Protein AF-A0A935BTK3-F1 (afdb_monomer_lite)

Sequence (293 aa):
MKSQAWLKHLTRVAIILSIFIASARLDAAAASYQLNETIEVSTTGAWDRATIIEVGAAGGEHEGEYKVHFIGYAASYDRWLLPVYFRKVTPKVASAGVSKAAYQRDERIEVSTTGAWDKATIIDVGTAGGEHEGEFKVHFEGYAASYDRWLLPVYFRKVAGGEPTTPAAPRPAAMSTGSSSTPDLQRVAATHPASVPRLGNYHLMSYGAVGNPPLFLGHIELLAGGKYRISHKRSGDYYGEGTYVFDAATNMVKWLSGPCKDNAWSGSLTIERAGKTHKIRLRSTTTATNSVD

Foldseek 3Di:
DDDDDPPPVVPDDDPPPPPPPPPPPCVVVLPDDDQQAWKWFDDQNDTFIWGFHAAADVVDPLDQWTWIDGPPDDPVPTDTDHSVRIDHDPPPPPPPDPPPVPDDALAWKWFDPPNDTFIWGFHADDDVVDPLDQWTFIDTPPDDPVPTDTDHCVRIDHDPPDDRDDPDDPPPPPPPPDDPPPDPPDPPVPPDPLQADDFAKWFKWFADDPPDDIDTQWIWGHDPPQKIFTDRDPDDDTPKIFGWDADSVQCWIGTPDMDLVSSPFTFRWDADDSSQKIWGHRDPGIITIDGPD

Radius of gyration: 29.97 Å; chains: 1; bounding box: 84×96×72 Å

Structure (mmCIF, N/CA/C/O backbone):
data_AF-A0A935BTK3-F1
#
_entry.id   AF-A0A935BTK3-F1
#
loop_
_atom_site.group_PDB
_atom_site.id
_atom_site.type_symbol
_atom_site.label_atom_id
_atom_site.label_alt_id
_atom_site.label_comp_id
_atom_site.label_asym_id
_atom_site.label_entity_id
_atom_site.label_seq_id
_atom_site.pdbx_PDB_ins_code
_atom_site.Cartn_x
_atom_site.Cartn_y
_atom_site.Cartn_z
_atom_site.occupancy
_atom_site.B_iso_or_equiv
_atom_site.auth_seq_id
_atom_site.auth_comp_id
_atom_site.auth_asym_id
_atom_site.auth_atom_id
_atom_site.pdbx_PDB_model_num
ATOM 1 N N . MET A 1 1 ? 48.653 69.639 -44.141 1.00 50.06 1 MET A N 1
ATOM 2 C CA . MET A 1 1 ? 48.339 68.487 -43.261 1.00 50.06 1 MET A CA 1
ATOM 3 C C . MET A 1 1 ? 46.933 68.637 -42.670 1.00 50.06 1 MET A C 1
ATOM 5 O O . MET A 1 1 ? 46.801 69.116 -41.555 1.00 50.06 1 MET A O 1
ATOM 9 N N . LYS A 1 2 ? 45.875 68.287 -43.415 1.00 48.91 2 LYS A N 1
ATOM 10 C CA . LYS A 1 2 ? 44.496 68.153 -42.897 1.00 48.91 2 LYS A CA 1
ATOM 11 C C . LYS A 1 2 ? 43.764 67.099 -43.735 1.00 48.91 2 LYS A C 1
ATOM 13 O O . LYS A 1 2 ? 43.166 67.419 -44.748 1.00 48.91 2 LYS A O 1
ATOM 18 N N . SER A 1 3 ? 43.892 65.834 -43.347 1.00 53.06 3 SER A N 1
ATOM 19 C CA . SER A 1 3 ? 43.199 64.700 -43.976 1.00 53.06 3 SER A CA 1
ATOM 20 C C . SER A 1 3 ? 43.012 63.599 -42.933 1.00 53.06 3 SER A C 1
ATOM 22 O O . SER A 1 3 ? 43.744 62.616 -42.918 1.00 53.06 3 SER A O 1
ATOM 24 N N . GLN A 1 4 ? 42.080 63.809 -42.003 1.00 52.91 4 GLN A N 1
ATOM 25 C CA . GLN A 1 4 ? 41.622 62.798 -41.036 1.00 52.91 4 GLN A CA 1
ATOM 26 C C . GLN A 1 4 ? 40.240 63.189 -40.474 1.00 52.91 4 GLN A C 1
ATOM 28 O O . GLN A 1 4 ? 40.002 63.152 -39.275 1.00 52.91 4 GLN A O 1
ATOM 33 N N . ALA A 1 5 ? 39.317 63.620 -41.340 1.00 55.62 5 ALA A N 1
ATOM 34 C CA . ALA A 1 5 ? 37.981 64.055 -40.908 1.00 55.62 5 ALA A CA 1
ATOM 35 C C . ALA A 1 5 ? 36.821 63.449 -41.716 1.00 55.62 5 ALA A C 1
ATOM 37 O O . ALA A 1 5 ? 35.691 63.886 -41.557 1.00 55.62 5 ALA A O 1
ATOM 38 N N . TRP A 1 6 ? 37.067 62.447 -42.569 1.00 52.00 6 TRP A N 1
ATOM 39 C CA . TRP A 1 6 ? 36.053 61.988 -43.532 1.00 52.00 6 TRP A CA 1
ATOM 40 C C . TRP A 1 6 ? 35.826 60.471 -43.603 1.00 52.00 6 TRP A C 1
ATOM 42 O O . TRP A 1 6 ? 35.349 59.979 -44.617 1.00 52.00 6 TRP A O 1
ATOM 52 N N . LEU A 1 7 ? 36.123 59.703 -42.542 1.00 50.69 7 LEU A N 1
ATOM 53 C CA . LEU A 1 7 ? 35.868 58.248 -42.575 1.00 50.69 7 LEU A CA 1
ATOM 54 C C . LEU A 1 7 ? 35.429 57.584 -41.257 1.00 50.69 7 LEU A C 1
ATOM 56 O O . LEU A 1 7 ? 35.639 56.390 -41.076 1.00 50.69 7 LEU A O 1
ATOM 60 N N . LYS A 1 8 ? 34.810 58.311 -40.319 1.00 47.12 8 LYS A N 1
ATOM 61 C CA . LYS A 1 8 ? 34.230 57.689 -39.103 1.00 47.12 8 LYS A CA 1
ATOM 62 C C . LYS A 1 8 ? 32.814 58.179 -38.781 1.00 47.12 8 LYS A C 1
ATOM 64 O O . LYS A 1 8 ? 32.409 58.236 -37.627 1.00 47.12 8 LYS A O 1
ATOM 69 N N . HIS A 1 9 ? 32.053 58.520 -39.821 1.00 47.81 9 HIS A N 1
ATOM 70 C CA . HIS A 1 9 ? 30.601 58.735 -39.754 1.00 47.81 9 HIS A CA 1
ATOM 71 C C . HIS A 1 9 ? 29.799 57.545 -40.310 1.00 47.81 9 HIS A C 1
ATOM 73 O O . HIS A 1 9 ? 28.675 57.702 -40.765 1.00 47.81 9 HIS A O 1
ATOM 79 N N . LEU A 1 10 ? 30.345 56.333 -40.182 1.00 45.25 10 LEU A N 1
ATOM 80 C CA . LEU A 1 10 ? 29.589 55.075 -40.231 1.00 45.25 10 LEU A CA 1
ATOM 81 C C . LEU A 1 10 ? 29.474 54.489 -38.814 1.00 45.25 10 LEU A C 1
ATOM 83 O O . LEU A 1 10 ? 29.751 53.324 -38.565 1.00 45.25 10 LEU A O 1
ATOM 87 N N . THR A 1 11 ? 29.083 55.340 -37.863 1.00 48.84 11 THR A N 1
ATOM 88 C CA . THR A 1 11 ? 28.781 54.973 -36.466 1.00 48.84 11 THR A CA 1
ATOM 89 C C . THR A 1 11 ? 27.271 54.958 -36.233 1.00 48.84 11 THR A C 1
ATOM 91 O O . THR A 1 11 ? 26.790 55.357 -35.176 1.00 48.84 11 THR A O 1
ATOM 94 N N . ARG A 1 12 ? 26.491 54.573 -37.246 1.00 51.03 12 ARG A N 1
ATOM 95 C CA . ARG A 1 12 ? 25.052 54.321 -37.130 1.00 51.03 12 ARG A CA 1
ATOM 96 C C . ARG A 1 12 ? 24.682 53.223 -38.124 1.00 51.03 12 ARG A C 1
ATOM 98 O O . ARG A 1 12 ? 25.019 53.337 -39.294 1.00 51.03 12 ARG A O 1
ATOM 105 N N . VAL A 1 13 ? 23.930 52.241 -3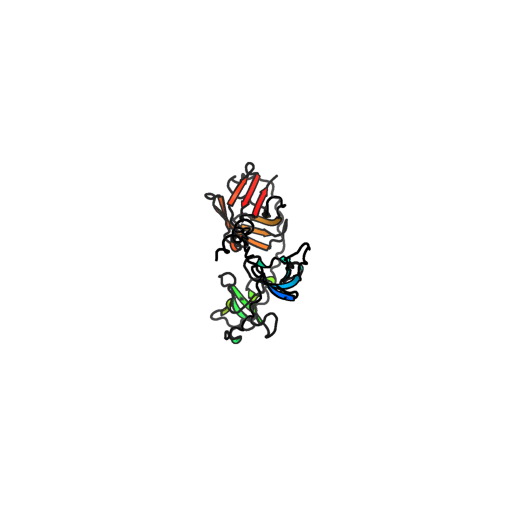7.626 1.00 49.06 13 VAL A N 1
ATOM 106 C CA . VAL A 1 13 ? 23.368 51.054 -38.297 1.00 49.06 13 VAL A CA 1
ATOM 107 C C . VAL A 1 13 ? 24.257 49.801 -38.214 1.00 49.06 13 VAL A C 1
ATOM 109 O O . VAL A 1 13 ? 25.365 49.772 -38.727 1.00 49.06 13 VAL A O 1
ATOM 112 N N . ALA A 1 14 ? 23.701 48.759 -37.582 1.00 46.72 14 ALA A N 1
ATOM 113 C CA . ALA A 1 14 ? 24.219 47.396 -37.403 1.00 46.72 14 ALA A CA 1
ATOM 114 C C . ALA A 1 14 ? 25.152 47.117 -36.204 1.00 46.72 14 ALA A C 1
ATOM 116 O O . ALA A 1 14 ? 26.208 46.516 -36.347 1.00 46.72 14 ALA A O 1
ATOM 117 N N . ILE A 1 15 ? 24.691 47.409 -34.985 1.00 45.56 15 ILE A N 1
ATOM 118 C CA . ILE A 1 15 ? 24.843 46.429 -33.895 1.00 45.56 15 ILE A CA 1
ATOM 119 C C . ILE A 1 15 ? 23.433 46.158 -33.391 1.00 45.56 15 ILE A C 1
ATOM 121 O O . ILE A 1 15 ? 22.894 46.852 -32.532 1.00 45.56 15 ILE A O 1
ATOM 125 N N . ILE A 1 16 ? 22.800 45.191 -34.054 1.00 47.91 16 ILE A N 1
ATOM 126 C CA . ILE A 1 16 ? 21.596 44.544 -33.561 1.00 47.91 16 ILE A CA 1
ATOM 127 C C . ILE A 1 16 ? 21.964 43.949 -32.209 1.00 47.91 16 ILE A C 1
ATOM 129 O O . ILE A 1 16 ? 22.946 43.227 -32.059 1.00 47.91 16 ILE A O 1
ATOM 133 N N . LEU A 1 17 ? 21.165 44.351 -31.237 1.00 41.88 17 LEU A N 1
ATOM 134 C CA . LEU A 1 17 ? 21.059 43.863 -29.883 1.00 41.88 17 LEU A CA 1
ATOM 135 C C . LEU A 1 17 ? 20.952 42.326 -29.879 1.00 41.88 17 LEU A C 1
ATOM 137 O O . LEU A 1 17 ? 19.859 41.770 -29.832 1.00 41.88 17 LEU A O 1
ATOM 141 N N . SER A 1 18 ? 22.089 41.634 -29.941 1.00 42.66 18 SER A N 1
ATOM 142 C CA . SER A 1 18 ? 22.195 40.201 -29.665 1.00 42.66 18 SER A CA 1
ATOM 143 C C . SER A 1 18 ? 22.064 39.989 -28.160 1.00 42.66 18 SER A C 1
ATOM 145 O O . SER A 1 18 ? 23.038 39.700 -27.467 1.00 42.66 18 SER A O 1
ATOM 147 N N . ILE A 1 19 ? 20.847 40.152 -27.638 1.00 45.62 19 ILE A N 1
ATOM 148 C CA . ILE A 1 19 ? 20.465 39.514 -26.381 1.00 45.62 19 ILE A CA 1
ATOM 149 C C . ILE A 1 19 ? 20.426 38.019 -26.699 1.00 45.62 19 ILE A C 1
ATOM 151 O O . ILE A 1 19 ? 19.413 37.471 -27.130 1.00 45.62 19 ILE A O 1
ATOM 155 N N . PHE A 1 20 ? 21.570 37.359 -26.524 1.00 44.00 20 PHE A N 1
ATOM 156 C CA . PHE A 1 20 ? 21.591 35.938 -26.232 1.00 44.00 20 PHE A CA 1
ATOM 157 C C . PHE A 1 20 ? 20.831 35.774 -24.918 1.00 44.00 20 PHE A C 1
ATOM 159 O O . PHE A 1 20 ? 21.391 35.923 -23.832 1.00 44.00 20 PHE A O 1
ATOM 166 N N . ILE A 1 21 ? 19.532 35.487 -25.012 1.00 50.47 21 ILE A N 1
ATOM 167 C CA . ILE A 1 21 ? 18.849 34.768 -23.947 1.00 50.47 21 ILE A CA 1
ATOM 168 C C . ILE A 1 21 ? 19.527 33.402 -23.949 1.00 50.47 21 ILE A C 1
ATOM 170 O O . ILE A 1 21 ? 19.150 32.499 -24.693 1.00 50.47 21 ILE A O 1
ATOM 174 N N . ALA A 1 22 ? 20.596 33.280 -23.166 1.00 45.38 22 ALA A N 1
ATOM 175 C CA . ALA A 1 22 ? 21.074 31.997 -22.713 1.00 45.38 22 ALA A CA 1
ATOM 176 C C . ALA A 1 22 ? 19.935 31.424 -21.869 1.00 45.38 22 ALA A C 1
ATOM 178 O O . ALA A 1 22 ? 19.864 31.618 -20.657 1.00 45.38 22 ALA A O 1
ATOM 179 N N . SER A 1 23 ? 18.992 30.760 -22.536 1.00 47.03 23 SER A N 1
ATOM 180 C CA . SER A 1 23 ? 18.188 29.732 -21.912 1.00 47.03 23 SER A CA 1
ATOM 181 C C . SER A 1 23 ? 19.190 28.678 -21.472 1.00 47.03 23 SER A C 1
ATOM 183 O O . SER A 1 23 ? 19.488 27.744 -22.211 1.00 47.03 23 SER A O 1
ATOM 185 N N . ALA A 1 24 ? 19.763 28.874 -20.286 1.00 46.12 24 ALA A N 1
ATOM 186 C CA . ALA A 1 24 ? 20.314 27.789 -19.514 1.00 46.12 24 ALA A CA 1
ATOM 187 C C . ALA A 1 24 ? 19.132 26.850 -19.297 1.00 46.12 24 ALA A C 1
ATOM 189 O O . ALA A 1 24 ? 18.335 27.013 -18.373 1.00 46.12 24 ALA A O 1
ATOM 190 N N . ARG A 1 25 ? 18.956 25.917 -20.236 1.00 49.00 25 ARG A N 1
ATOM 191 C CA . ARG A 1 25 ? 18.235 24.699 -19.949 1.00 49.00 25 ARG A CA 1
ATOM 192 C C . ARG A 1 25 ? 19.016 24.125 -18.784 1.00 49.00 25 ARG A C 1
ATOM 194 O O . ARG A 1 25 ? 20.175 23.743 -18.923 1.00 49.00 25 ARG A O 1
ATOM 201 N N . LEU A 1 26 ? 18.410 24.183 -17.605 1.00 40.06 26 LEU A N 1
ATOM 202 C CA . LEU A 1 26 ? 18.689 23.210 -16.572 1.00 40.06 26 LEU A CA 1
ATOM 203 C C . LEU A 1 26 ? 18.283 21.876 -17.193 1.00 40.06 26 LEU A C 1
ATOM 205 O O . LEU A 1 26 ? 17.189 21.372 -16.951 1.00 40.06 26 LEU A O 1
ATOM 209 N N . ASP A 1 27 ? 19.151 21.345 -18.051 1.00 43.09 27 ASP A N 1
ATOM 210 C CA . ASP A 1 27 ? 19.203 19.934 -18.348 1.00 43.09 27 ASP A CA 1
ATOM 211 C C . ASP A 1 27 ? 19.643 19.324 -17.022 1.00 43.09 27 ASP A C 1
ATOM 213 O O . ASP A 1 27 ? 20.826 19.112 -16.752 1.00 43.09 27 ASP A O 1
ATOM 217 N N . ALA A 1 28 ? 18.673 19.166 -16.116 1.00 50.16 28 ALA A N 1
ATOM 218 C CA . ALA A 1 28 ? 18.807 18.252 -15.010 1.00 50.16 28 ALA A CA 1
ATOM 219 C C . ALA A 1 28 ? 19.241 16.960 -15.682 1.00 50.16 28 ALA A C 1
ATOM 221 O O . ALA A 1 28 ? 18.476 16.413 -16.476 1.00 50.16 28 ALA A O 1
ATOM 222 N N . ALA A 1 29 ? 20.502 16.578 -15.477 1.00 53.03 29 ALA A N 1
ATOM 223 C CA . ALA A 1 29 ? 21.065 15.373 -16.043 1.00 53.03 29 ALA A CA 1
ATOM 224 C C . ALA A 1 29 ? 20.186 14.230 -15.546 1.00 53.03 29 ALA A C 1
ATOM 226 O O . ALA A 1 29 ? 20.343 13.757 -14.419 1.00 53.03 29 ALA A O 1
ATOM 227 N N . ALA A 1 30 ? 19.182 13.871 -16.345 1.00 57.94 30 ALA A N 1
ATOM 228 C CA . ALA A 1 30 ? 18.315 12.761 -16.052 1.00 57.94 30 ALA A CA 1
ATOM 229 C C . ALA A 1 30 ? 19.266 11.580 -15.989 1.00 57.94 30 ALA A C 1
ATOM 231 O O . ALA A 1 30 ? 19.965 11.298 -16.964 1.00 57.94 30 ALA A O 1
ATOM 232 N N . ALA A 1 31 ? 19.384 10.978 -14.806 1.00 69.00 31 ALA A N 1
ATOM 233 C CA . ALA A 1 31 ? 20.188 9.787 -14.651 1.00 69.00 31 ALA A CA 1
ATOM 234 C C . ALA A 1 31 ? 19.689 8.796 -15.705 1.00 69.00 31 ALA A C 1
ATOM 236 O O . ALA A 1 31 ? 18.527 8.391 -15.676 1.00 69.00 31 ALA A O 1
ATOM 237 N N . SER A 1 32 ? 20.534 8.490 -16.688 1.00 85.75 32 SER A N 1
ATOM 238 C CA . SER A 1 32 ? 20.208 7.474 -17.668 1.00 85.75 32 SER A CA 1
ATOM 239 C C . SER A 1 32 ? 20.353 6.127 -16.978 1.00 85.75 32 SER A C 1
ATOM 241 O O . SER A 1 32 ? 21.367 5.841 -16.326 1.00 85.75 32 SER A O 1
ATOM 243 N N . TYR A 1 33 ? 19.299 5.331 -17.080 1.00 94.19 33 TYR A N 1
ATOM 244 C CA . TYR A 1 33 ? 19.306 3.961 -16.613 1.00 94.19 33 TYR A CA 1
ATOM 245 C C . TYR A 1 33 ? 19.432 3.021 -17.811 1.00 94.19 33 TYR A C 1
ATOM 247 O O . TYR A 1 33 ? 18.991 3.353 -18.913 1.00 94.19 33 TYR A O 1
ATOM 255 N N . GLN A 1 34 ? 20.073 1.872 -17.627 1.00 94.88 34 GLN A N 1
ATOM 256 C CA . GLN A 1 34 ? 20.325 0.926 -18.715 1.00 94.88 34 GLN A CA 1
ATOM 257 C C . GLN A 1 34 ? 19.463 -0.329 -18.611 1.00 94.88 34 GLN A C 1
ATOM 259 O O . GLN A 1 34 ? 19.024 -0.726 -17.534 1.00 94.88 34 GLN A O 1
ATOM 264 N N . LEU A 1 35 ? 19.242 -0.980 -19.755 1.00 95.44 35 LEU A N 1
ATOM 265 C CA . LEU A 1 35 ? 18.636 -2.306 -19.798 1.00 95.44 35 LEU A CA 1
ATOM 266 C C . LEU A 1 35 ? 19.444 -3.278 -18.921 1.00 95.44 35 LEU A C 1
ATOM 268 O O . LEU A 1 35 ? 20.672 -3.300 -18.985 1.00 95.44 35 LEU A O 1
ATOM 272 N N . ASN A 1 36 ? 18.746 -4.087 -18.128 1.00 93.44 36 ASN A N 1
ATOM 273 C CA . ASN A 1 36 ? 19.272 -4.994 -17.104 1.00 93.44 36 ASN A CA 1
ATOM 274 C C . ASN A 1 36 ? 19.959 -4.316 -15.905 1.00 93.44 36 ASN A C 1
ATOM 276 O O . ASN A 1 36 ? 20.522 -5.012 -15.060 1.00 93.44 36 ASN A O 1
ATOM 280 N N . GLU A 1 37 ? 19.913 -2.986 -15.783 1.00 95.00 37 GLU A N 1
ATOM 281 C CA . GLU A 1 37 ? 20.389 -2.308 -14.578 1.00 95.00 37 GLU A CA 1
ATOM 282 C C . GLU A 1 37 ? 19.449 -2.600 -13.400 1.00 95.00 37 GLU A C 1
ATOM 284 O O . GLU A 1 37 ? 18.224 -2.479 -13.513 1.00 95.00 37 GLU A O 1
ATOM 289 N N . THR A 1 38 ? 20.030 -2.970 -12.255 1.00 94.50 38 THR A N 1
ATOM 290 C CA . THR A 1 38 ? 19.295 -3.065 -10.992 1.00 94.50 38 THR A CA 1
ATOM 291 C C . THR A 1 38 ? 19.177 -1.683 -10.366 1.00 94.50 38 THR A C 1
ATOM 293 O O . THR A 1 38 ? 20.172 -0.998 -10.116 1.00 94.50 38 THR A O 1
ATOM 296 N N . ILE A 1 39 ? 17.945 -1.300 -10.066 1.00 96.12 39 ILE A N 1
ATOM 297 C CA . ILE A 1 39 ? 17.569 -0.018 -9.480 1.00 96.12 39 ILE A CA 1
ATOM 298 C C . ILE A 1 39 ? 16.730 -0.245 -8.222 1.00 96.12 39 ILE A C 1
ATOM 300 O O . ILE A 1 39 ? 16.308 -1.363 -7.917 1.00 96.12 39 ILE A O 1
ATOM 304 N N . GLU A 1 40 ? 16.475 0.830 -7.489 1.00 95.12 40 GLU A N 1
ATOM 305 C CA . GLU A 1 40 ? 15.411 0.865 -6.492 1.00 95.12 40 GLU A CA 1
ATOM 306 C C . GLU A 1 40 ? 14.288 1.768 -6.998 1.00 95.12 40 GLU A C 1
ATOM 308 O O . GLU A 1 40 ? 14.545 2.835 -7.560 1.00 95.12 40 GLU A O 1
ATOM 313 N N . VAL A 1 41 ? 13.046 1.338 -6.794 1.00 96.19 41 VAL A N 1
ATOM 314 C CA . VAL A 1 41 ? 11.829 1.985 -7.282 1.00 96.19 41 VAL A CA 1
ATOM 315 C C . VAL A 1 41 ? 10.919 2.301 -6.102 1.00 96.19 41 VAL A C 1
ATOM 317 O O . VAL A 1 41 ? 10.670 1.431 -5.272 1.00 96.19 41 VAL A O 1
ATOM 320 N N . SER A 1 42 ? 10.380 3.520 -6.033 1.00 94.12 42 SER A N 1
ATOM 321 C CA . SER A 1 42 ? 9.394 3.897 -5.016 1.00 94.12 42 SER A CA 1
ATOM 322 C C . SER A 1 42 ? 8.100 4.404 -5.632 1.00 94.12 42 SER A C 1
ATOM 324 O O . SER A 1 42 ? 8.047 5.505 -6.169 1.00 94.12 42 SER A O 1
ATOM 326 N N . THR A 1 43 ? 7.030 3.613 -5.522 1.00 82.75 43 THR A N 1
ATOM 327 C CA . THR A 1 43 ? 5.680 4.008 -5.977 1.00 82.75 43 THR A CA 1
ATOM 328 C C . THR A 1 43 ? 4.751 4.388 -4.822 1.00 82.75 43 THR A C 1
ATOM 330 O O . THR A 1 43 ? 3.821 5.174 -5.000 1.00 82.75 43 THR A O 1
ATOM 333 N N . THR A 1 44 ? 5.012 3.862 -3.624 1.00 77.12 44 THR A N 1
ATOM 334 C CA . THR A 1 44 ? 4.166 4.017 -2.428 1.00 77.12 44 THR A CA 1
ATOM 335 C C . THR A 1 44 ? 4.921 4.582 -1.220 1.00 77.12 44 THR A C 1
ATOM 337 O O . THR A 1 44 ? 4.363 4.648 -0.128 1.00 77.12 44 THR A O 1
ATOM 340 N N . GLY A 1 45 ? 6.171 5.025 -1.404 1.00 71.31 45 GLY A N 1
ATOM 341 C CA . GLY A 1 45 ? 7.015 5.601 -0.348 1.00 71.31 45 GLY A CA 1
ATOM 342 C C . GLY A 1 45 ? 8.029 4.631 0.273 1.00 71.31 45 GLY A C 1
ATOM 343 O O . GLY A 1 45 ? 8.962 5.083 0.933 1.00 71.31 45 GLY A O 1
ATOM 344 N N . ALA A 1 46 ? 7.905 3.325 0.021 1.00 82.12 46 ALA A N 1
ATOM 345 C CA . ALA A 1 46 ? 8.981 2.351 0.223 1.00 82.12 46 ALA A CA 1
ATOM 346 C C . ALA A 1 46 ? 9.816 2.214 -1.059 1.00 82.12 46 ALA A C 1
ATOM 348 O O . ALA A 1 46 ? 9.318 2.521 -2.140 1.00 82.12 46 ALA A O 1
ATOM 349 N N . TRP A 1 47 ? 11.078 1.801 -0.935 1.00 90.12 47 TRP A N 1
ATOM 350 C CA . TRP A 1 47 ? 11.969 1.548 -2.069 1.00 90.12 47 TRP A CA 1
ATOM 351 C C . TRP A 1 47 ? 12.123 0.040 -2.254 1.00 90.12 47 TRP A C 1
ATOM 353 O O . TRP A 1 47 ? 12.688 -0.624 -1.389 1.00 90.12 47 TRP A O 1
ATOM 363 N N . ASP A 1 48 ? 11.633 -0.479 -3.375 1.00 91.31 48 ASP A N 1
ATOM 364 C CA . ASP A 1 48 ? 11.731 -1.887 -3.753 1.00 91.31 48 ASP A CA 1
ATOM 365 C C . ASP A 1 48 ? 12.804 -2.069 -4.828 1.00 91.31 48 ASP A C 1
ATOM 367 O O . ASP A 1 48 ? 12.969 -1.220 -5.706 1.00 91.31 48 ASP A O 1
ATOM 371 N N . ARG A 1 49 ? 13.540 -3.183 -4.793 1.00 93.94 49 ARG A N 1
ATOM 372 C CA . ARG A 1 49 ? 14.516 -3.493 -5.843 1.00 93.94 49 ARG A CA 1
ATOM 373 C C . ARG A 1 49 ? 13.814 -3.941 -7.119 1.00 93.94 49 ARG A C 1
ATOM 375 O O . ARG A 1 49 ? 12.893 -4.756 -7.080 1.00 93.94 49 ARG A O 1
ATOM 382 N N . ALA A 1 50 ? 14.291 -3.450 -8.253 1.00 96.38 50 ALA A N 1
ATOM 383 C CA . ALA A 1 50 ? 13.785 -3.833 -9.559 1.00 96.38 50 ALA A CA 1
ATOM 384 C C . ALA A 1 50 ? 14.912 -3.908 -10.592 1.00 96.38 50 ALA A C 1
ATOM 386 O O . ALA A 1 50 ? 15.963 -3.290 -10.428 1.00 96.38 50 ALA A O 1
ATOM 387 N N . THR A 1 51 ? 14.673 -4.639 -11.673 1.00 97.00 51 THR A N 1
ATOM 388 C CA . THR A 1 51 ? 15.544 -4.678 -12.850 1.00 97.00 51 THR A CA 1
ATOM 389 C C . THR A 1 51 ? 14.834 -4.004 -14.011 1.00 97.00 51 THR A C 1
ATOM 391 O O . THR A 1 51 ? 13.654 -4.260 -14.254 1.00 97.00 51 THR A O 1
ATOM 394 N N . ILE A 1 52 ? 15.539 -3.151 -14.747 1.00 97.81 52 ILE A N 1
ATOM 395 C CA . ILE A 1 52 ? 15.011 -2.586 -15.992 1.00 97.81 52 ILE A CA 1
ATOM 396 C C . ILE A 1 52 ? 15.018 -3.675 -17.057 1.00 97.81 52 ILE A C 1
ATOM 398 O O . ILE A 1 52 ? 16.077 -4.176 -17.424 1.00 97.81 52 ILE A O 1
ATOM 402 N N . ILE A 1 53 ? 13.843 -4.025 -17.566 1.00 97.94 53 ILE A N 1
ATOM 403 C CA . ILE A 1 53 ? 13.663 -5.073 -18.581 1.00 97.94 53 ILE A CA 1
ATOM 404 C C . ILE A 1 53 ? 13.313 -4.509 -19.961 1.00 97.94 53 ILE A C 1
ATOM 406 O O . ILE A 1 53 ? 13.383 -5.232 -20.950 1.00 97.94 53 ILE A O 1
ATOM 410 N N . GLU A 1 54 ? 12.962 -3.223 -20.046 1.00 97.38 54 GLU A N 1
ATOM 411 C CA . GLU A 1 54 ? 12.704 -2.525 -21.307 1.00 97.38 54 GLU A CA 1
ATOM 412 C C . GLU A 1 54 ? 12.932 -1.016 -21.136 1.00 97.38 54 GLU A C 1
ATOM 414 O O . GLU A 1 54 ? 12.639 -0.454 -20.077 1.00 97.38 54 GLU A O 1
ATOM 419 N N . VAL A 1 55 ? 13.441 -0.354 -22.178 1.00 96.62 55 VAL A N 1
ATOM 420 C CA . VAL A 1 55 ? 13.617 1.106 -22.228 1.00 96.62 55 VAL A CA 1
ATOM 421 C C . VAL A 1 55 ? 12.717 1.650 -23.328 1.00 96.62 55 VAL A C 1
ATOM 423 O O . VAL A 1 55 ? 12.757 1.153 -24.454 1.00 96.62 55 VAL A O 1
ATOM 426 N N . GLY A 1 56 ? 11.909 2.659 -23.009 1.00 94.38 56 GLY A N 1
ATOM 427 C CA . GLY A 1 56 ? 10.977 3.248 -23.958 1.00 94.38 56 GLY A CA 1
ATOM 428 C C . GLY A 1 56 ? 11.694 3.901 -25.136 1.00 94.38 56 GLY A C 1
ATOM 429 O O . GLY A 1 56 ? 12.599 4.718 -24.954 1.00 94.38 56 GLY A O 1
ATOM 430 N N . ALA A 1 57 ? 11.299 3.534 -26.355 1.00 91.75 57 ALA A N 1
ATOM 431 C CA . ALA A 1 57 ? 11.875 4.092 -27.572 1.00 91.75 57 ALA A CA 1
ATOM 432 C C . ALA A 1 57 ? 11.442 5.553 -27.784 1.00 91.75 57 ALA A C 1
ATOM 434 O O . ALA A 1 57 ? 10.302 5.921 -27.496 1.00 91.75 57 ALA A O 1
ATOM 435 N N . ALA A 1 58 ? 12.337 6.371 -28.342 1.00 91.00 58 ALA A N 1
ATOM 436 C CA . ALA A 1 58 ? 12.014 7.740 -28.742 1.00 91.00 58 ALA A CA 1
ATOM 437 C C . ALA A 1 58 ? 10.887 7.747 -29.793 1.00 91.00 58 ALA A C 1
ATOM 439 O O . ALA A 1 58 ? 10.941 6.988 -30.763 1.00 91.00 58 ALA A O 1
ATOM 440 N N . GLY A 1 59 ? 9.869 8.589 -29.598 1.00 88.50 59 GLY A N 1
ATOM 441 C CA . GLY A 1 59 ? 8.661 8.642 -30.422 1.00 88.50 59 GLY A CA 1
ATOM 442 C C . GLY A 1 59 ? 7.657 7.503 -30.192 1.00 88.50 59 GLY A C 1
ATOM 443 O O . GLY A 1 59 ? 6.671 7.424 -30.925 1.00 88.50 59 GLY A O 1
ATOM 444 N N . GLY A 1 60 ? 7.897 6.609 -29.224 1.00 93.31 60 GLY A N 1
ATOM 445 C CA . GLY A 1 60 ? 6.981 5.528 -28.847 1.00 93.31 60 GLY A CA 1
ATOM 446 C C . GLY A 1 60 ? 5.990 5.916 -27.741 1.00 93.31 60 GLY A C 1
ATOM 447 O O . GLY A 1 60 ? 6.122 6.959 -27.109 1.00 93.31 60 GLY A O 1
ATOM 448 N N . GLU A 1 61 ? 5.016 5.039 -27.465 1.00 94.06 61 GLU A N 1
ATOM 449 C CA . GLU A 1 61 ? 4.008 5.228 -26.397 1.00 94.06 61 GLU A CA 1
ATOM 450 C C . GLU A 1 61 ? 4.636 5.421 -25.005 1.00 94.06 61 GLU A C 1
ATOM 452 O O . GLU A 1 61 ? 4.101 6.158 -24.182 1.00 94.06 61 GLU A O 1
ATOM 457 N N . HIS A 1 62 ? 5.797 4.805 -24.775 1.00 94.50 62 HIS A N 1
ATOM 458 C CA . HIS A 1 62 ? 6.527 4.830 -23.508 1.00 94.50 62 HIS A CA 1
ATOM 459 C C . HIS A 1 62 ? 7.795 5.692 -23.560 1.00 94.50 62 HIS A C 1
ATOM 461 O O . HIS A 1 62 ? 8.745 5.435 -22.822 1.00 94.50 62 HIS A O 1
ATOM 467 N N . GLU A 1 63 ? 7.872 6.684 -24.453 1.00 93.94 63 GLU A N 1
ATOM 468 C CA . GLU A 1 63 ? 9.047 7.556 -24.544 1.00 93.94 63 GLU A CA 1
ATOM 469 C C . GLU A 1 63 ? 9.386 8.190 -23.180 1.00 93.94 63 GLU A C 1
ATOM 471 O O . GLU A 1 63 ? 8.573 8.878 -22.563 1.00 93.94 63 GLU A O 1
ATOM 476 N N . GLY A 1 64 ? 10.616 7.954 -22.709 1.00 90.56 64 GLY A N 1
ATOM 477 C CA . GLY A 1 64 ? 11.103 8.450 -21.417 1.00 90.56 64 GLY A CA 1
ATOM 478 C C . GLY A 1 64 ? 10.729 7.591 -20.202 1.00 90.56 64 GLY A C 1
ATOM 479 O O . GLY A 1 64 ? 11.190 7.886 -19.097 1.00 90.56 64 GLY A O 1
ATOM 480 N N . GLU A 1 65 ? 9.952 6.524 -20.387 1.00 95.06 65 GLU A N 1
ATOM 481 C CA . GLU A 1 65 ? 9.629 5.537 -19.357 1.00 95.06 65 GLU A CA 1
ATOM 482 C C . GLU A 1 65 ? 10.524 4.295 -19.456 1.00 95.06 65 GLU A C 1
ATOM 484 O O . GLU A 1 65 ? 11.158 4.004 -20.476 1.00 95.06 65 GLU A O 1
ATOM 489 N N . TYR A 1 66 ? 10.559 3.534 -18.365 1.00 97.44 66 TYR A N 1
ATOM 490 C CA . TYR A 1 66 ? 11.289 2.276 -18.266 1.00 97.44 66 TYR A CA 1
ATOM 491 C C . TYR A 1 66 ? 10.350 1.213 -17.730 1.00 97.44 66 TYR A C 1
ATOM 493 O O . TYR A 1 66 ? 9.640 1.442 -16.744 1.00 97.44 66 TYR A O 1
ATOM 501 N N . LYS A 1 67 ? 10.365 0.039 -18.355 1.00 97.75 67 LYS A N 1
ATOM 502 C CA . LYS A 1 67 ? 9.648 -1.119 -17.843 1.00 97.75 67 LYS A CA 1
ATOM 503 C C . LYS A 1 67 ? 10.528 -1.819 -16.829 1.00 97.75 67 LYS A C 1
ATOM 505 O O . LYS A 1 67 ? 11.646 -2.233 -17.144 1.00 97.75 67 LYS A O 1
ATOM 510 N N . VAL A 1 68 ? 10.021 -1.946 -15.613 1.00 98.06 68 VAL A N 1
ATOM 511 C CA . VAL A 1 68 ? 10.755 -2.536 -14.496 1.00 98.06 68 VAL A CA 1
ATOM 512 C C . VAL A 1 68 ? 10.097 -3.837 -14.060 1.00 98.06 68 VAL A C 1
ATOM 514 O O . VAL A 1 68 ? 8.869 -3.926 -14.015 1.00 98.06 68 VAL A O 1
ATOM 517 N N . HIS A 1 69 ? 10.921 -4.823 -13.722 1.00 97.50 69 HIS A N 1
ATOM 518 C CA . HIS A 1 69 ? 10.520 -6.051 -13.047 1.00 97.50 69 HIS A CA 1
ATOM 519 C C . HIS A 1 69 ? 10.926 -5.966 -11.578 1.00 97.50 69 HIS A C 1
ATOM 521 O O . HIS A 1 69 ? 12.112 -5.824 -11.277 1.00 97.50 69 HIS A O 1
ATOM 527 N N . PHE A 1 70 ? 9.962 -6.034 -10.662 1.00 94.50 70 PHE A N 1
ATOM 528 C CA . PHE A 1 70 ? 10.247 -5.998 -9.228 1.00 94.50 70 PHE A CA 1
ATOM 529 C C . PHE A 1 70 ? 10.824 -7.340 -8.777 1.00 94.50 70 PHE A C 1
ATOM 531 O O . PHE A 1 70 ? 10.184 -8.382 -8.919 1.00 94.50 70 PHE A O 1
ATOM 538 N N . ILE A 1 71 ? 12.028 -7.310 -8.208 1.00 88.19 71 ILE A N 1
ATOM 539 C CA . ILE A 1 71 ? 12.737 -8.513 -7.769 1.00 88.19 71 ILE A CA 1
ATOM 540 C C . ILE A 1 71 ? 11.925 -9.198 -6.660 1.00 88.19 71 ILE A C 1
ATOM 542 O O . ILE A 1 71 ? 11.528 -8.559 -5.686 1.00 88.19 71 ILE A O 1
ATOM 546 N N . GLY A 1 72 ? 11.652 -10.495 -6.828 1.00 80.25 72 GLY A N 1
ATOM 547 C CA . GLY A 1 72 ? 10.826 -11.287 -5.908 1.00 80.25 72 GLY A CA 1
ATOM 548 C C . GLY A 1 72 ? 9.313 -11.214 -6.161 1.00 80.25 72 GLY A C 1
ATOM 549 O O . GLY A 1 72 ? 8.546 -11.827 -5.417 1.00 80.25 72 GLY A O 1
ATOM 550 N N . TYR A 1 73 ? 8.866 -10.509 -7.204 1.00 81.56 73 TYR A N 1
ATOM 551 C CA . TYR A 1 73 ? 7.457 -10.419 -7.594 1.00 81.56 73 TYR A CA 1
ATOM 552 C C . TYR A 1 73 ? 7.198 -11.114 -8.939 1.00 81.56 73 TYR A C 1
ATOM 554 O O . TYR A 1 73 ? 8.098 -11.334 -9.742 1.00 81.56 73 TYR A O 1
ATOM 562 N N . ALA A 1 74 ? 5.942 -11.487 -9.200 1.00 81.31 74 ALA A N 1
ATOM 563 C CA . ALA A 1 74 ? 5.551 -12.073 -10.484 1.00 81.31 74 ALA A CA 1
ATOM 564 C C . ALA A 1 74 ? 5.538 -11.019 -11.608 1.00 81.31 74 ALA A C 1
ATOM 566 O O . ALA A 1 74 ? 5.237 -9.857 -11.355 1.00 81.31 74 ALA A O 1
ATOM 567 N N . ALA A 1 75 ? 5.730 -11.436 -12.866 1.00 92.25 75 ALA A N 1
ATOM 568 C CA . ALA A 1 75 ? 5.748 -10.540 -14.036 1.00 92.25 75 ALA A CA 1
ATOM 569 C C . ALA A 1 75 ? 4.455 -9.712 -14.236 1.00 92.25 75 ALA A C 1
ATOM 571 O O . ALA A 1 75 ? 4.453 -8.681 -14.900 1.00 92.25 75 ALA A O 1
ATOM 572 N N . SER A 1 76 ? 3.331 -10.105 -13.623 1.00 90.06 76 SER A N 1
ATOM 573 C CA . SER A 1 76 ? 2.103 -9.290 -13.594 1.00 90.06 76 SER A CA 1
ATOM 574 C C . SER A 1 76 ? 2.260 -7.957 -12.840 1.00 90.06 76 SER A C 1
ATOM 576 O O . SER A 1 76 ? 1.395 -7.076 -12.928 1.00 90.06 76 SER A O 1
ATOM 578 N N . TYR A 1 77 ? 3.334 -7.821 -12.060 1.00 91.44 77 TYR A N 1
ATOM 579 C CA . TYR A 1 77 ? 3.717 -6.603 -11.353 1.00 91.44 77 TYR A CA 1
ATOM 580 C C . TYR A 1 77 ? 4.668 -5.722 -12.154 1.00 91.44 77 TYR A C 1
ATOM 582 O O . TYR A 1 77 ? 4.989 -4.637 -11.680 1.00 91.44 77 TYR A O 1
ATOM 590 N N . ASP A 1 78 ? 5.069 -6.126 -13.359 1.00 97.19 78 ASP A N 1
ATOM 591 C CA . ASP A 1 78 ? 5.890 -5.282 -14.213 1.00 97.19 78 ASP A CA 1
ATOM 592 C C . ASP A 1 78 ? 5.113 -4.009 -14.571 1.00 97.19 78 ASP A C 1
ATOM 594 O O . ASP A 1 78 ? 3.888 -4.021 -14.787 1.00 97.19 78 ASP A O 1
ATOM 598 N N . ARG A 1 79 ? 5.816 -2.878 -14.575 1.00 97.25 79 ARG A N 1
ATOM 599 C CA . ARG A 1 79 ? 5.223 -1.555 -14.803 1.00 97.25 79 ARG A CA 1
ATOM 600 C C . ARG A 1 79 ? 6.166 -0.688 -15.619 1.00 97.25 79 ARG A C 1
ATOM 602 O O . ARG A 1 79 ? 7.371 -0.707 -15.389 1.00 97.25 79 ARG A O 1
ATOM 609 N N . TRP A 1 80 ? 5.590 0.106 -16.514 1.00 97.75 80 TRP A N 1
ATOM 610 C CA . TRP A 1 80 ? 6.247 1.275 -17.085 1.00 97.75 80 TRP A CA 1
ATOM 611 C C . TRP A 1 80 ? 6.204 2.413 -16.070 1.00 97.75 80 TRP A C 1
ATOM 613 O O . TRP A 1 80 ? 5.146 2.696 -15.504 1.00 97.75 80 TRP A O 1
ATOM 623 N N . LEU A 1 81 ? 7.361 3.001 -15.778 1.00 95.69 81 LEU A N 1
ATOM 624 C CA . LEU A 1 81 ? 7.511 4.060 -14.786 1.00 95.69 81 LEU A CA 1
ATOM 625 C C . LEU A 1 81 ? 8.505 5.121 -15.269 1.00 95.69 81 LEU A C 1
ATOM 627 O O . LEU A 1 81 ? 9.468 4.828 -15.980 1.00 95.69 81 LEU A O 1
ATOM 631 N N . LEU A 1 82 ? 8.282 6.360 -14.833 1.00 94.56 82 LEU A N 1
ATOM 632 C CA . LEU A 1 82 ? 9.184 7.482 -15.081 1.00 94.56 82 LEU A CA 1
ATOM 633 C C . LEU A 1 82 ? 10.411 7.447 -14.143 1.00 94.56 82 LEU A C 1
ATOM 635 O O . LEU A 1 82 ? 10.270 7.078 -12.973 1.00 94.56 82 LEU A O 1
ATOM 639 N N . PRO A 1 83 ? 11.580 7.960 -14.583 1.00 94.50 83 PRO A N 1
ATOM 640 C CA . PRO A 1 83 ? 12.807 8.067 -13.781 1.00 94.50 83 PRO A CA 1
ATOM 641 C C . PRO A 1 83 ? 12.672 8.737 -12.416 1.00 94.50 83 PRO A C 1
ATOM 643 O O . PRO A 1 83 ? 13.491 8.495 -11.535 1.00 94.50 83 PRO A O 1
ATOM 646 N N . VAL A 1 84 ? 11.651 9.579 -12.228 1.00 91.50 84 VAL A N 1
ATOM 647 C CA . VAL A 1 84 ? 11.369 10.255 -10.951 1.00 91.50 84 VAL A CA 1
ATOM 648 C C . VAL A 1 84 ? 11.103 9.270 -9.805 1.00 91.50 84 VAL A C 1
ATOM 650 O O . VAL A 1 84 ? 11.294 9.617 -8.642 1.00 91.50 84 VAL A O 1
ATOM 653 N N . TYR A 1 85 ? 10.696 8.039 -10.122 1.00 94.50 85 TYR A N 1
ATOM 654 C CA . TYR A 1 85 ? 10.456 6.981 -9.142 1.00 94.50 85 TYR A CA 1
ATOM 655 C C . TYR A 1 85 ? 11.688 6.131 -8.855 1.00 94.50 85 TYR A C 1
ATOM 657 O O . TYR A 1 85 ? 11.596 5.198 -8.060 1.00 94.50 85 TYR A O 1
ATOM 665 N N . PHE A 1 86 ? 12.811 6.392 -9.523 1.00 96.25 86 PHE A N 1
ATOM 666 C CA . PHE A 1 86 ? 13.982 5.531 -9.484 1.00 96.25 86 PHE A CA 1
ATOM 667 C C . PHE A 1 86 ? 15.118 6.182 -8.715 1.00 96.25 86 PHE A C 1
ATOM 669 O O . PHE A 1 86 ? 15.286 7.403 -8.696 1.00 96.25 86 PHE A O 1
ATOM 676 N N . ARG A 1 87 ? 15.966 5.334 -8.152 1.00 94.06 87 ARG A N 1
ATOM 677 C CA . ARG A 1 87 ? 17.336 5.690 -7.804 1.00 94.06 87 ARG A CA 1
ATOM 678 C C . ARG A 1 87 ? 18.245 4.523 -8.139 1.00 94.06 87 ARG A C 1
ATOM 680 O O . ARG A 1 87 ? 17.824 3.364 -8.114 1.00 94.06 87 ARG A O 1
ATOM 687 N N . LYS A 1 88 ? 19.508 4.823 -8.437 1.00 93.62 88 LYS A N 1
ATOM 688 C CA . LYS A 1 88 ? 20.514 3.768 -8.564 1.00 93.62 88 LYS A CA 1
ATOM 689 C C . LYS A 1 88 ? 20.627 3.039 -7.234 1.00 93.62 88 LYS A C 1
ATOM 691 O O . LYS A 1 88 ? 20.589 3.681 -6.183 1.00 93.62 88 LYS A O 1
ATOM 696 N N . VAL A 1 89 ? 20.786 1.718 -7.285 1.00 89.69 89 VAL A N 1
ATOM 697 C CA . VAL A 1 89 ? 21.176 0.962 -6.097 1.00 89.69 89 VAL A CA 1
ATOM 698 C C . VAL A 1 89 ? 22.512 1.536 -5.655 1.00 89.69 89 VAL A C 1
ATOM 700 O O . VAL A 1 89 ? 23.522 1.358 -6.335 1.00 89.69 89 VAL A O 1
ATOM 703 N N . THR A 1 90 ? 22.526 2.256 -4.536 1.00 80.75 90 THR A N 1
ATOM 704 C CA . THR A 1 90 ? 23.784 2.629 -3.899 1.00 80.75 90 THR A CA 1
ATOM 705 C C . THR A 1 90 ? 24.493 1.315 -3.602 1.00 80.75 90 THR A C 1
ATOM 707 O O . THR A 1 90 ? 23.912 0.503 -2.870 1.00 80.75 90 THR A O 1
ATOM 710 N N . PRO A 1 91 ? 25.688 1.054 -4.177 1.00 67.19 91 PRO A N 1
ATOM 711 C CA . PRO A 1 91 ? 26.445 -0.142 -3.857 1.00 67.19 91 PRO A CA 1
ATOM 712 C C . PRO A 1 91 ? 26.511 -0.205 -2.346 1.00 67.19 91 PRO A C 1
ATOM 714 O O . PRO A 1 91 ? 26.999 0.729 -1.703 1.00 67.19 91 PRO A O 1
ATOM 717 N N . LYS A 1 92 ? 25.891 -1.241 -1.784 1.00 60.28 92 LYS A N 1
ATOM 718 C CA . LYS A 1 92 ? 25.817 -1.419 -0.345 1.00 60.28 92 LYS A CA 1
ATOM 719 C C . LYS A 1 92 ? 27.250 -1.665 0.079 1.00 60.28 92 LYS A C 1
ATOM 721 O O . LYS A 1 92 ? 27.737 -2.785 -0.030 1.00 60.28 92 LYS A O 1
ATOM 726 N N . VAL A 1 93 ? 27.946 -0.593 0.457 1.00 53.12 93 VAL A N 1
ATOM 727 C CA . VAL A 1 93 ? 29.274 -0.673 1.050 1.00 53.12 93 VAL A CA 1
ATOM 728 C C . VAL A 1 93 ? 29.066 -1.625 2.206 1.00 53.12 93 VAL A C 1
ATOM 730 O O . VAL A 1 93 ? 28.252 -1.318 3.082 1.00 53.12 93 VAL A O 1
ATOM 733 N N . ALA A 1 94 ? 29.643 -2.826 2.108 1.00 51.12 94 ALA A N 1
ATOM 734 C CA . ALA A 1 94 ? 29.423 -3.888 3.074 1.00 51.12 94 ALA A CA 1
ATOM 735 C C . ALA A 1 94 ? 29.567 -3.247 4.449 1.00 51.12 94 ALA A C 1
ATOM 737 O O . ALA A 1 94 ? 30.632 -2.703 4.748 1.00 51.12 94 ALA A O 1
ATOM 738 N N . SER A 1 95 ? 28.468 -3.162 5.211 1.00 48.41 95 SER A N 1
ATOM 739 C CA . SER A 1 95 ? 28.500 -2.425 6.466 1.00 48.41 95 SER A CA 1
ATOM 740 C C . SER A 1 95 ? 29.535 -3.127 7.322 1.00 48.41 95 SER A C 1
ATOM 742 O O . SER A 1 95 ? 29.330 -4.277 7.721 1.00 48.41 95 SER A O 1
ATOM 744 N N . ALA A 1 96 ? 30.674 -2.476 7.525 1.00 46.88 96 ALA A N 1
ATOM 745 C CA . ALA A 1 96 ? 31.733 -3.020 8.335 1.00 46.88 96 ALA A CA 1
ATOM 746 C C . ALA A 1 96 ? 31.170 -3.183 9.751 1.00 46.88 96 ALA A C 1
ATOM 748 O O . ALA A 1 96 ? 30.975 -2.205 10.465 1.00 46.88 96 ALA A O 1
ATOM 749 N N . GLY A 1 97 ? 30.868 -4.422 10.141 1.00 46.66 97 GLY A N 1
ATOM 750 C CA . GLY A 1 97 ? 30.865 -4.789 11.552 1.00 46.66 97 GLY A CA 1
ATOM 751 C C . GLY A 1 97 ? 29.537 -5.004 12.275 1.00 46.66 97 GLY A C 1
ATOM 752 O O . GLY A 1 97 ? 29.592 -5.114 13.495 1.00 46.66 97 GLY A O 1
ATOM 753 N N . VAL A 1 98 ? 28.383 -5.182 11.619 1.00 47.38 98 VAL A N 1
ATOM 754 C CA . VAL A 1 98 ? 27.355 -6.025 12.269 1.00 47.38 98 VAL A CA 1
ATOM 755 C C . VAL A 1 98 ? 27.683 -7.452 11.875 1.00 47.38 98 VAL A C 1
ATOM 757 O O . VAL A 1 98 ? 27.354 -7.907 10.781 1.00 47.38 98 VAL A O 1
ATOM 760 N N . SER A 1 99 ? 28.464 -8.118 12.722 1.00 50.41 99 SER A N 1
ATOM 761 C CA . SER A 1 99 ? 28.877 -9.491 12.484 1.00 50.41 99 SER A CA 1
ATOM 762 C C . SER A 1 99 ? 27.640 -10.351 12.209 1.00 50.41 99 SER A C 1
ATOM 764 O O . SER A 1 99 ? 26.690 -10.394 12.991 1.00 50.41 99 SER A O 1
ATOM 766 N N . LYS A 1 100 ? 27.678 -11.085 11.091 1.00 51.72 100 LYS A N 1
ATOM 767 C CA . LYS A 1 100 ? 26.727 -12.150 10.723 1.00 51.72 100 LYS A CA 1
ATOM 768 C C . LYS A 1 100 ? 26.463 -13.137 11.879 1.00 51.72 100 LYS A C 1
ATOM 770 O O . LYS A 1 100 ? 25.456 -13.825 11.879 1.00 51.72 100 LYS A O 1
ATOM 775 N N . ALA A 1 101 ? 27.345 -13.160 12.879 1.00 57.19 101 ALA A N 1
ATOM 776 C CA . ALA A 1 101 ? 27.264 -13.947 14.102 1.00 57.19 101 ALA A CA 1
ATOM 777 C C . ALA A 1 101 ? 26.121 -13.571 15.072 1.00 57.19 101 ALA A C 1
ATOM 779 O O . ALA A 1 101 ? 25.975 -14.240 16.090 1.00 57.19 101 ALA A O 1
ATOM 780 N N . ALA A 1 102 ? 25.328 -12.521 14.824 1.00 79.94 102 ALA A N 1
ATOM 781 C CA . ALA A 1 102 ? 24.278 -12.135 15.770 1.00 79.94 102 ALA A CA 1
ATOM 782 C C . ALA A 1 102 ? 22.996 -12.976 15.668 1.00 79.94 102 ALA A C 1
ATOM 784 O O . ALA A 1 102 ? 22.319 -13.115 16.684 1.00 79.94 102 ALA A O 1
ATOM 785 N N . TYR A 1 103 ? 22.671 -13.518 14.491 1.00 90.19 103 TYR A N 1
ATOM 786 C CA . TYR A 1 103 ? 21.390 -14.173 14.235 1.00 90.19 103 TYR A CA 1
ATOM 787 C C . TYR A 1 103 ? 21.561 -15.481 13.456 1.00 90.19 103 TYR A C 1
ATOM 789 O O . TYR A 1 103 ? 22.354 -15.539 12.514 1.00 90.19 103 TYR A O 1
ATOM 797 N N . GLN A 1 104 ? 20.807 -16.519 13.816 1.00 92.88 104 GLN A N 1
ATOM 798 C CA . GLN A 1 104 ? 20.857 -17.835 13.162 1.00 92.88 104 GLN A CA 1
ATOM 799 C C . GLN A 1 104 ? 19.464 -18.374 12.814 1.00 92.88 104 GLN A C 1
ATOM 801 O O . GLN A 1 104 ? 18.455 -17.891 13.324 1.00 92.88 104 GLN A O 1
ATOM 806 N N . ARG A 1 105 ? 19.399 -19.376 11.923 1.00 93.88 105 ARG A N 1
ATOM 807 C CA . ARG A 1 105 ? 18.147 -20.096 11.640 1.00 93.88 105 ARG A CA 1
ATOM 808 C C . ARG A 1 105 ? 17.579 -20.674 12.945 1.00 93.88 105 ARG A C 1
ATOM 810 O O . ARG A 1 105 ? 18.334 -21.053 13.835 1.00 93.88 105 ARG A O 1
ATOM 817 N N . ASP A 1 106 ? 16.257 -20.688 13.037 1.00 93.25 106 ASP A N 1
ATOM 818 C CA . ASP A 1 106 ? 15.433 -21.081 14.181 1.00 93.25 106 ASP A CA 1
ATOM 819 C C . ASP A 1 106 ? 15.558 -20.165 15.412 1.00 93.25 106 ASP A C 1
ATOM 821 O O . ASP A 1 106 ? 14.949 -20.419 16.453 1.00 93.25 106 ASP A O 1
ATOM 825 N N . GLU A 1 107 ? 16.293 -19.054 15.310 1.00 92.81 107 GLU A N 1
ATOM 826 C CA . GLU A 1 107 ? 16.348 -18.061 16.377 1.00 92.81 107 GLU A CA 1
ATOM 827 C C . GLU A 1 107 ? 15.055 -17.244 16.446 1.00 92.81 107 GLU A C 1
ATOM 829 O O . GLU A 1 107 ? 14.538 -16.750 15.437 1.00 92.81 107 GLU A O 1
ATOM 834 N N . ARG A 1 108 ? 14.554 -17.069 17.673 1.00 93.31 108 ARG A N 1
ATOM 835 C CA . ARG A 1 108 ? 13.426 -16.189 17.974 1.00 93.31 108 ARG A CA 1
ATOM 836 C C . ARG A 1 108 ? 13.884 -14.749 18.126 1.00 93.31 108 ARG A C 1
ATOM 838 O O . ARG A 1 108 ? 14.768 -14.432 18.922 1.00 93.31 108 ARG A O 1
ATOM 845 N N . ILE A 1 109 ? 13.211 -13.872 17.401 1.00 94.75 109 ILE A N 1
ATOM 846 C CA . ILE A 1 109 ? 13.488 -12.442 17.358 1.00 94.75 109 ILE A CA 1
ATOM 847 C C . ILE A 1 109 ? 12.184 -11.658 17.494 1.00 94.75 109 ILE A C 1
ATOM 849 O O . ILE A 1 109 ? 11.086 -12.197 17.353 1.00 94.75 109 ILE A O 1
ATOM 853 N N . GLU A 1 110 ? 12.306 -10.365 17.746 1.00 94.44 110 GLU A N 1
ATOM 854 C CA . GLU A 1 110 ? 11.241 -9.413 17.457 1.00 94.44 110 GLU A CA 1
ATOM 855 C C . GLU A 1 110 ? 11.653 -8.569 16.256 1.00 94.44 110 GLU A C 1
ATOM 857 O O . GLU A 1 110 ? 12.823 -8.204 16.119 1.00 94.44 110 GLU A O 1
ATOM 862 N N . VAL A 1 111 ? 10.689 -8.267 15.394 1.00 95.19 111 VAL A N 1
ATOM 863 C CA . VAL A 1 111 ? 10.874 -7.547 14.136 1.00 95.19 111 VAL A CA 1
ATOM 864 C C . VAL A 1 111 ? 10.048 -6.267 14.165 1.00 95.19 111 VAL A C 1
ATOM 866 O O . VAL A 1 111 ? 8.880 -6.307 14.540 1.00 95.19 111 VAL A O 1
ATOM 869 N N . SER A 1 112 ? 10.625 -5.142 13.739 1.00 90.31 112 SER A N 1
ATOM 870 C CA . SER A 1 112 ? 9.891 -3.882 13.587 1.00 90.31 112 SER A CA 1
ATOM 871 C C . SER A 1 112 ? 9.989 -3.307 12.181 1.00 90.31 112 SER A C 1
ATOM 873 O O . SER A 1 112 ? 10.982 -2.681 11.824 1.00 90.31 112 SER A O 1
ATOM 875 N N . THR A 1 113 ? 8.936 -3.482 11.381 1.00 78.19 113 THR A N 1
ATOM 876 C CA . THR A 1 113 ? 8.835 -2.888 10.033 1.00 78.19 113 THR A CA 1
ATOM 877 C C . THR A 1 113 ? 8.009 -1.602 10.005 1.00 78.19 113 THR A C 1
ATOM 879 O O . THR A 1 113 ? 8.208 -0.763 9.133 1.00 78.19 113 THR A O 1
ATOM 882 N N . THR A 1 114 ? 7.086 -1.431 10.955 1.00 69.38 114 THR A N 1
ATOM 883 C CA . THR A 1 114 ? 6.132 -0.304 11.019 1.00 69.38 114 THR A CA 1
ATOM 884 C C . THR A 1 114 ? 6.188 0.454 12.352 1.00 69.38 114 THR A C 1
ATOM 886 O O . THR A 1 114 ? 5.312 1.265 12.646 1.00 69.38 114 THR A O 1
ATOM 889 N N . GLY A 1 115 ? 7.213 0.202 13.176 1.00 64.56 115 GLY A N 1
ATOM 890 C CA . GLY A 1 115 ? 7.411 0.840 14.484 1.00 64.56 115 GLY A CA 1
ATOM 891 C C . GLY A 1 115 ? 6.808 0.083 15.677 1.00 64.56 115 GLY A C 1
ATOM 892 O O . GLY A 1 115 ? 7.148 0.393 16.818 1.00 64.56 115 GLY A O 1
ATOM 893 N N . ALA A 1 116 ? 5.969 -0.932 15.442 1.00 80.31 116 ALA A N 1
ATOM 894 C CA . ALA A 1 116 ? 5.628 -1.955 16.437 1.00 80.31 116 ALA A CA 1
ATOM 895 C C . ALA A 1 116 ? 6.619 -3.128 16.360 1.00 80.31 116 ALA A C 1
ATOM 897 O O . ALA A 1 116 ? 7.266 -3.303 15.330 1.00 80.31 116 ALA A O 1
ATOM 898 N N . TRP A 1 117 ? 6.764 -3.895 17.442 1.00 89.88 117 TRP A N 1
ATOM 899 C CA . TRP A 1 117 ? 7.639 -5.070 17.496 1.00 89.88 117 TRP A CA 1
ATOM 900 C C . TRP A 1 117 ? 6.785 -6.338 17.501 1.00 89.88 117 TRP A C 1
ATOM 902 O O . TRP A 1 117 ? 6.056 -6.579 18.462 1.00 89.88 117 TRP A O 1
ATOM 912 N N . ASP A 1 118 ? 6.890 -7.133 16.441 1.00 91.75 118 ASP A N 1
ATOM 913 C CA . ASP A 1 118 ? 6.186 -8.404 16.275 1.00 91.75 118 ASP A CA 1
ATOM 914 C C . ASP A 1 118 ? 7.139 -9.577 16.516 1.00 91.75 118 ASP A C 1
ATOM 916 O O . ASP A 1 118 ? 8.300 -9.539 16.108 1.00 91.75 118 ASP A O 1
ATOM 920 N N . LYS A 1 119 ? 6.663 -10.645 17.161 1.00 94.88 119 LYS A N 1
ATOM 921 C CA . LYS A 1 119 ? 7.470 -11.855 17.376 1.00 94.88 119 LYS A CA 1
ATOM 922 C C . LYS A 1 119 ? 7.631 -12.626 16.073 1.00 94.88 119 LYS A C 1
ATOM 924 O O . LYS A 1 119 ? 6.661 -12.827 15.342 1.00 94.88 119 LYS A O 1
ATOM 929 N N . ALA A 1 120 ? 8.840 -13.100 15.808 1.00 95.88 120 ALA A N 1
ATOM 930 C CA . ALA A 1 120 ? 9.148 -13.874 14.619 1.00 95.88 120 ALA A CA 1
ATOM 931 C C . ALA A 1 120 ? 10.224 -14.933 14.884 1.00 95.88 120 ALA A C 1
ATOM 933 O O . ALA A 1 120 ? 10.943 -14.896 15.883 1.00 95.88 120 ALA A O 1
ATOM 934 N N . THR A 1 121 ? 10.336 -15.883 13.961 1.00 95.88 121 THR A N 1
ATOM 935 C CA . THR A 1 121 ? 11.415 -16.877 13.920 1.00 95.88 121 THR A CA 1
ATOM 936 C C . THR A 1 121 ? 12.165 -16.742 12.605 1.00 95.88 121 THR A C 1
ATOM 938 O O . THR A 1 121 ? 11.548 -16.604 11.547 1.00 95.88 121 THR A O 1
ATOM 941 N N . ILE A 1 122 ? 13.493 -16.781 12.653 1.00 95.88 122 ILE A N 1
ATOM 942 C CA . ILE A 1 122 ? 14.319 -16.825 11.446 1.00 95.88 122 ILE A CA 1
ATOM 943 C C . ILE A 1 122 ? 14.202 -18.222 10.842 1.00 95.88 122 ILE A C 1
ATOM 945 O O . ILE A 1 122 ? 14.653 -19.192 11.434 1.00 95.88 122 ILE A O 1
ATOM 949 N N . ILE A 1 123 ? 13.625 -18.338 9.652 1.00 96.62 123 ILE A N 1
ATOM 950 C CA . ILE A 1 123 ? 13.468 -19.618 8.947 1.00 96.62 123 ILE A CA 1
ATOM 951 C C . ILE A 1 123 ? 14.540 -19.825 7.872 1.00 96.62 123 ILE A C 1
ATOM 953 O O . ILE A 1 123 ? 14.796 -20.955 7.458 1.00 96.62 123 ILE A O 1
ATOM 957 N N . ASP A 1 124 ? 15.219 -18.757 7.440 1.00 95.38 124 ASP A N 1
ATOM 958 C CA . ASP A 1 124 ? 16.342 -18.854 6.508 1.00 95.38 124 ASP A CA 1
ATOM 959 C C . ASP A 1 124 ? 17.370 -17.730 6.689 1.00 95.38 124 ASP A C 1
ATOM 961 O O . ASP A 1 124 ? 17.046 -16.649 7.184 1.00 95.38 124 ASP A O 1
ATOM 965 N N . VAL A 1 125 ? 18.613 -17.986 6.277 1.00 94.38 125 VAL A N 1
ATOM 966 C CA . VAL A 1 125 ? 19.735 -17.044 6.378 1.00 94.38 125 VAL A CA 1
ATOM 967 C C . VAL A 1 125 ? 20.369 -16.861 5.008 1.00 94.38 125 VAL A C 1
ATOM 969 O O . VAL A 1 125 ? 20.769 -17.826 4.360 1.00 94.38 125 VAL A O 1
ATOM 972 N N . GLY A 1 126 ? 20.530 -15.606 4.600 1.00 89.62 126 GLY A N 1
ATOM 973 C CA . GLY A 1 126 ? 21.151 -15.238 3.341 1.00 89.62 126 GLY A CA 1
ATOM 974 C C . GLY A 1 126 ? 22.566 -15.792 3.175 1.00 89.62 126 GLY A C 1
ATOM 975 O O . GLY A 1 126 ? 23.438 -15.660 4.052 1.00 89.62 126 GLY A O 1
ATOM 976 N N . THR A 1 127 ? 22.827 -16.389 2.016 1.00 86.44 127 THR A N 1
ATOM 977 C CA . THR A 1 127 ? 24.157 -16.872 1.633 1.00 86.44 127 THR A CA 1
ATOM 978 C C . THR A 1 127 ? 25.020 -15.724 1.117 1.00 86.44 127 THR A C 1
ATOM 980 O O . THR A 1 127 ? 24.525 -14.817 0.453 1.00 86.44 127 THR A O 1
ATOM 983 N N . ALA A 1 128 ? 26.321 -15.754 1.421 1.00 82.94 128 ALA A N 1
ATOM 984 C CA . ALA A 1 128 ? 27.260 -14.770 0.880 1.00 82.94 128 ALA A CA 1
ATOM 985 C C . ALA A 1 128 ? 27.318 -14.888 -0.653 1.00 82.94 128 ALA A C 1
ATOM 987 O O . ALA A 1 128 ? 27.333 -16.007 -1.170 1.00 82.94 128 ALA A O 1
ATOM 988 N N . GLY A 1 129 ? 27.300 -13.760 -1.364 1.00 77.19 129 GLY A N 1
ATOM 989 C CA . GLY A 1 129 ? 27.188 -13.704 -2.823 1.00 77.19 129 GLY A CA 1
ATOM 990 C C . GLY A 1 129 ? 25.815 -14.093 -3.391 1.00 77.19 129 GLY A C 1
ATOM 991 O O . GLY A 1 129 ? 25.667 -14.138 -4.609 1.00 77.19 129 GLY A O 1
ATOM 992 N N . GLY A 1 130 ? 24.824 -14.400 -2.545 1.00 80.00 130 GLY A N 1
ATOM 993 C CA . GLY A 1 130 ? 23.450 -14.683 -2.967 1.00 80.00 130 GLY A CA 1
ATOM 994 C C . GLY A 1 130 ? 22.580 -13.426 -3.057 1.00 80.00 130 GLY A C 1
ATOM 995 O O . GLY A 1 130 ? 22.939 -12.368 -2.545 1.00 80.00 130 GLY A O 1
ATOM 996 N N . GLU A 1 131 ? 21.393 -13.561 -3.656 1.00 80.69 131 GLU A N 1
ATOM 997 C CA . GLU A 1 131 ? 20.399 -12.478 -3.786 1.00 80.69 131 GLU A CA 1
ATOM 998 C C . GLU A 1 131 ? 20.039 -11.833 -2.436 1.00 80.69 131 GLU A C 1
ATOM 1000 O O . GLU A 1 131 ? 19.906 -10.613 -2.340 1.00 80.69 131 GLU A O 1
ATOM 1005 N N . HIS A 1 132 ? 19.970 -12.656 -1.388 1.00 85.56 132 HIS A N 1
ATOM 1006 C CA . HIS A 1 132 ? 19.618 -12.262 -0.025 1.00 85.56 132 HIS A CA 1
ATOM 1007 C C . HIS A 1 132 ? 20.835 -12.108 0.895 1.00 85.56 132 HIS A C 1
ATOM 1009 O O . HIS A 1 132 ? 20.731 -12.311 2.104 1.00 85.56 132 HIS A O 1
ATOM 1015 N N . GLU A 1 133 ? 22.023 -11.804 0.364 1.00 86.25 133 GLU A N 1
ATOM 1016 C CA . GLU A 1 133 ? 23.219 -11.656 1.195 1.00 86.25 133 GLU A CA 1
ATOM 1017 C C . GLU A 1 133 ? 23.021 -10.629 2.331 1.00 86.25 133 GLU A C 1
ATOM 1019 O O . GLU A 1 133 ? 22.779 -9.437 2.118 1.00 86.25 133 GLU A O 1
ATOM 1024 N N . GLY A 1 134 ? 23.165 -11.112 3.571 1.00 85.06 134 GLY A N 1
ATOM 1025 C CA . GLY A 1 134 ? 23.004 -10.311 4.786 1.00 85.06 134 GLY A CA 1
ATOM 1026 C C . GLY A 1 134 ? 21.553 -10.111 5.238 1.00 85.06 134 GLY A C 1
ATOM 1027 O O . GLY A 1 134 ? 21.331 -9.412 6.227 1.00 85.06 134 GLY A O 1
ATOM 1028 N N . GLU A 1 135 ? 20.587 -10.711 4.547 1.00 90.94 135 GLU A N 1
ATOM 1029 C CA . GLU A 1 135 ? 19.179 -10.756 4.936 1.00 90.94 135 GLU A CA 1
ATOM 1030 C C . GLU A 1 135 ? 18.831 -12.087 5.609 1.00 90.94 135 GLU A C 1
ATOM 1032 O O . GLU A 1 135 ? 19.555 -13.083 5.522 1.00 90.94 135 GLU A O 1
ATOM 1037 N N . PHE A 1 136 ? 17.695 -12.092 6.295 1.00 94.31 136 PHE A N 1
ATOM 1038 C CA . PHE A 1 136 ? 17.156 -13.243 7.001 1.00 94.31 136 PHE A CA 1
ATOM 1039 C C . PHE A 1 136 ? 15.692 -13.382 6.624 1.00 94.31 136 PHE A C 1
ATOM 1041 O O . PHE A 1 136 ? 14.944 -12.401 6.676 1.00 94.31 136 PHE A O 1
ATOM 1048 N N . LYS A 1 137 ? 15.278 -14.589 6.245 1.00 95.88 137 LYS A N 1
ATOM 1049 C CA . LYS A 1 137 ? 13.870 -14.876 6.008 1.00 95.88 137 LYS A CA 1
ATOM 1050 C C . LYS A 1 137 ? 13.212 -15.122 7.352 1.00 95.88 137 LYS A C 1
ATOM 1052 O O . LYS A 1 137 ? 13.626 -16.022 8.083 1.00 95.88 137 LYS A O 1
ATOM 1057 N N . VAL A 1 138 ? 12.205 -14.327 7.678 1.00 96.50 138 VAL A N 1
ATOM 1058 C CA . VAL A 1 138 ? 11.505 -14.386 8.962 1.00 96.50 138 VAL A CA 1
ATOM 1059 C C . VAL A 1 138 ? 10.070 -14.856 8.769 1.00 96.50 138 VAL A C 1
ATOM 1061 O O . VAL A 1 138 ? 9.416 -14.467 7.802 1.00 96.50 138 VAL A O 1
ATOM 1064 N N . HIS A 1 139 ? 9.590 -15.667 9.708 1.00 96.38 139 HIS A N 1
ATOM 1065 C CA . HIS A 1 139 ? 8.190 -16.051 9.853 1.00 96.38 139 HIS A CA 1
ATOM 1066 C C . HIS A 1 139 ? 7.599 -15.358 11.081 1.00 96.38 139 HIS A C 1
ATOM 1068 O O . HIS A 1 139 ? 8.119 -15.525 12.186 1.00 96.38 139 HIS A O 1
ATOM 1074 N N . PHE A 1 140 ? 6.524 -14.591 10.903 1.00 93.81 140 PHE A N 1
ATOM 1075 C CA . PHE A 1 140 ? 5.857 -13.879 11.996 1.00 93.81 140 PHE A CA 1
ATOM 1076 C C . PHE A 1 140 ? 4.927 -14.819 12.770 1.00 93.81 140 PHE A C 1
ATOM 1078 O O . PHE A 1 140 ? 4.069 -15.481 12.184 1.00 93.81 140 PHE A O 1
ATOM 1085 N N . GLU A 1 141 ? 5.061 -14.866 14.097 1.00 92.56 141 GLU A N 1
ATOM 1086 C CA . GLU A 1 141 ? 4.256 -15.754 14.938 1.00 92.56 141 GLU A CA 1
ATOM 1087 C C . GLU A 1 141 ? 2.758 -15.429 14.808 1.00 92.56 141 GLU A C 1
ATOM 1089 O O . GLU A 1 141 ? 2.324 -14.302 15.039 1.00 92.56 141 GLU A O 1
ATOM 1094 N N . GLY A 1 142 ? 1.951 -16.436 14.460 1.00 88.25 142 GLY A N 1
ATOM 1095 C CA . GLY A 1 142 ? 0.499 -16.290 14.301 1.00 88.25 142 GLY A CA 1
ATOM 1096 C C . GLY A 1 142 ? 0.041 -15.816 12.918 1.00 88.25 142 GLY A C 1
ATOM 1097 O O . GLY A 1 142 ? -1.167 -15.734 12.691 1.00 88.25 142 GLY A O 1
ATOM 1098 N N . TYR A 1 143 ? 0.965 -15.564 11.988 1.00 81.31 143 TYR A N 1
ATOM 1099 C CA . TYR A 1 143 ? 0.657 -15.204 10.604 1.00 81.31 143 TYR A CA 1
ATOM 1100 C C . TYR A 1 143 ? 0.852 -16.393 9.655 1.00 81.31 143 TYR A C 1
ATOM 1102 O O . TYR A 1 143 ? 1.523 -17.374 9.969 1.00 81.31 143 TYR A O 1
ATOM 1110 N N . ALA A 1 144 ? 0.233 -16.329 8.475 1.00 80.94 144 ALA A N 1
ATOM 1111 C CA . ALA A 1 144 ? 0.427 -17.337 7.434 1.00 80.94 144 ALA A CA 1
ATOM 1112 C C . ALA A 1 144 ? 1.806 -17.189 6.763 1.00 80.94 144 ALA A C 1
ATOM 1114 O O . ALA A 1 144 ? 2.331 -16.083 6.680 1.00 80.94 144 ALA A O 1
ATOM 1115 N N . ALA A 1 145 ? 2.342 -18.271 6.187 1.00 86.50 145 ALA A N 1
ATOM 1116 C CA . ALA A 1 145 ? 3.637 -18.265 5.485 1.00 86.50 145 ALA A CA 1
ATOM 1117 C C . ALA A 1 145 ? 3.706 -17.283 4.293 1.00 86.50 145 ALA A C 1
ATOM 1119 O O . ALA A 1 145 ? 4.781 -16.888 3.855 1.00 86.50 145 ALA A O 1
ATOM 1120 N N . SER A 1 146 ? 2.557 -16.834 3.773 1.00 80.44 146 SER A N 1
ATOM 1121 C CA . SER A 1 146 ? 2.490 -15.762 2.769 1.00 80.44 146 SER A CA 1
ATOM 1122 C C . SER A 1 146 ? 2.972 -14.400 3.288 1.00 80.44 146 SER A C 1
ATOM 1124 O O . SER A 1 146 ? 3.152 -13.479 2.496 1.00 80.44 146 SER A O 1
ATOM 1126 N N . TYR A 1 147 ? 3.140 -14.256 4.604 1.00 82.38 147 TYR A N 1
ATOM 1127 C CA . TYR A 1 147 ? 3.693 -13.070 5.254 1.00 82.38 147 TYR A CA 1
ATOM 1128 C C . TYR A 1 147 ? 5.189 -13.198 5.552 1.00 82.38 147 TYR A C 1
ATOM 1130 O O . TYR A 1 147 ? 5.758 -12.261 6.108 1.00 82.38 147 TYR A O 1
ATOM 1138 N N . ASP A 1 148 ? 5.832 -14.309 5.185 1.00 92.94 148 ASP A N 1
ATOM 1139 C CA . ASP A 1 148 ? 7.269 -14.474 5.376 1.00 92.94 148 ASP A CA 1
ATOM 1140 C C . ASP A 1 148 ? 8.033 -13.473 4.504 1.00 92.94 148 ASP A C 1
ATOM 1142 O O . ASP A 1 148 ? 7.719 -13.269 3.327 1.00 92.94 148 ASP A O 1
ATOM 1146 N N . ARG A 1 149 ? 9.050 -12.828 5.077 1.00 92.19 149 ARG A N 1
ATOM 1147 C CA . ARG A 1 149 ? 9.795 -11.743 4.416 1.00 92.19 149 ARG A CA 1
ATOM 1148 C C . ARG A 1 149 ? 11.289 -11.926 4.621 1.00 92.19 149 ARG A C 1
ATOM 1150 O O . ARG A 1 149 ? 11.716 -12.311 5.705 1.00 92.19 149 ARG A O 1
ATOM 1157 N N . TRP A 1 150 ? 12.076 -11.591 3.606 1.00 94.44 150 TRP A N 1
ATOM 1158 C CA . TRP A 1 150 ? 13.505 -11.342 3.769 1.00 94.44 150 TRP A CA 1
ATOM 1159 C C . TRP A 1 150 ? 13.701 -9.941 4.337 1.00 94.44 150 TRP A C 1
ATOM 1161 O O . TRP A 1 150 ? 13.170 -8.975 3.794 1.00 94.44 150 TRP A O 1
ATOM 1171 N N . LEU A 1 151 ? 14.405 -9.837 5.462 1.00 90.75 151 LEU A N 1
ATOM 1172 C CA . LEU A 1 151 ? 14.619 -8.581 6.174 1.00 90.75 151 LEU A CA 1
ATOM 1173 C C . LEU A 1 151 ? 16.067 -8.458 6.648 1.00 90.75 151 LEU A C 1
ATOM 1175 O O . LEU A 1 151 ? 16.763 -9.446 6.884 1.00 90.75 151 LEU A O 1
ATOM 1179 N N . LEU A 1 152 ? 16.513 -7.216 6.820 1.00 88.31 152 LEU A N 1
ATOM 1180 C CA . LEU A 1 152 ? 17.833 -6.904 7.357 1.00 88.31 152 LEU A CA 1
ATOM 1181 C C . LEU A 1 152 ? 17.849 -6.916 8.896 1.00 88.31 152 LEU A C 1
ATOM 1183 O O . LEU A 1 152 ? 16.872 -6.490 9.513 1.00 88.31 152 LEU A O 1
ATOM 1187 N N . PRO A 1 153 ? 18.993 -7.254 9.527 1.00 90.44 153 PRO A N 1
ATOM 1188 C CA . PRO A 1 153 ? 19.167 -7.240 10.984 1.00 90.44 153 PRO A CA 1
ATOM 1189 C C . PRO A 1 153 ? 18.818 -5.936 11.691 1.00 90.44 153 PRO A C 1
ATOM 1191 O O . PRO A 1 153 ? 18.538 -5.948 12.884 1.00 90.44 153 PRO A O 1
ATOM 1194 N N . VAL A 1 154 ? 18.840 -4.808 10.975 1.00 85.75 154 VAL A N 1
ATOM 1195 C CA . VAL A 1 154 ? 18.463 -3.496 11.521 1.00 85.75 154 VAL A CA 1
ATOM 1196 C C . VAL A 1 154 ? 17.016 -3.465 12.026 1.00 85.75 154 VAL A C 1
ATOM 1198 O O . VAL A 1 154 ? 16.692 -2.670 12.901 1.00 85.75 154 VAL A O 1
ATOM 1201 N N . TYR A 1 155 ? 16.158 -4.347 11.509 1.00 91.06 155 TYR A N 1
ATOM 1202 C CA . TYR A 1 155 ? 14.771 -4.479 11.945 1.00 91.06 155 TYR A CA 1
ATOM 1203 C C . TYR A 1 155 ? 14.599 -5.438 13.120 1.00 91.06 155 TYR A C 1
ATOM 1205 O O . TYR A 1 155 ? 13.470 -5.633 13.558 1.00 91.06 155 TYR A O 1
ATOM 1213 N N . PHE A 1 156 ? 15.667 -6.085 13.592 1.00 93.94 156 PHE A N 1
ATOM 1214 C CA . PHE A 1 156 ? 15.582 -7.177 14.556 1.00 93.94 156 PHE A CA 1
ATOM 1215 C C . PHE A 1 156 ? 16.075 -6.749 15.928 1.00 93.94 156 PHE A C 1
ATOM 1217 O O . PHE A 1 156 ? 17.005 -5.953 16.068 1.00 93.94 156 PHE A O 1
ATOM 1224 N N . ARG A 1 157 ? 15.520 -7.384 16.953 1.00 91.88 157 ARG A N 1
ATOM 1225 C CA . ARG A 1 157 ? 16.149 -7.487 18.269 1.00 91.88 157 ARG A CA 1
ATOM 1226 C C . ARG A 1 157 ? 15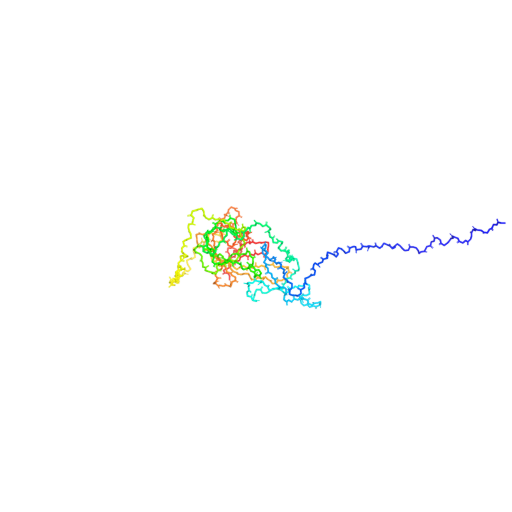.946 -8.889 18.826 1.00 91.88 157 ARG A C 1
ATOM 1228 O O . ARG A 1 157 ? 14.951 -9.546 18.524 1.00 91.88 157 ARG A O 1
ATOM 1235 N N . LYS A 1 158 ? 16.885 -9.347 19.651 1.00 90.69 158 LYS A N 1
ATOM 1236 C CA . LYS A 1 158 ? 16.753 -10.631 20.350 1.00 90.69 158 LYS A CA 1
ATOM 1237 C C . LYS A 1 158 ? 15.645 -10.552 21.397 1.00 90.69 158 LYS A C 1
ATOM 1239 O O . LYS A 1 158 ? 15.531 -9.553 22.109 1.00 90.69 158 LYS A O 1
ATOM 1244 N N . VAL A 1 159 ? 14.877 -11.630 21.531 1.00 87.62 159 VAL A N 1
ATOM 1245 C CA . VAL A 1 159 ? 13.953 -11.803 22.657 1.00 87.62 159 VAL A CA 1
ATOM 1246 C C . VAL A 1 159 ? 14.776 -12.113 23.907 1.00 87.62 159 VAL A C 1
ATOM 1248 O O . VAL A 1 159 ? 15.556 -13.066 23.923 1.00 87.62 159 VAL A O 1
ATOM 1251 N N . ALA A 1 160 ? 14.618 -11.324 24.971 1.00 78.56 160 ALA A N 1
ATOM 1252 C CA . ALA A 1 160 ? 15.267 -11.618 26.245 1.00 78.56 160 ALA A CA 1
ATOM 1253 C C . ALA A 1 160 ? 14.734 -12.950 26.814 1.00 78.56 160 ALA A C 1
ATOM 1255 O O . ALA A 1 160 ? 13.541 -13.075 27.080 1.00 78.56 160 ALA A O 1
ATOM 1256 N N . GLY A 1 161 ? 15.616 -13.941 26.995 1.00 67.19 161 GLY A N 1
ATOM 1257 C CA . GLY A 1 161 ? 15.288 -15.225 27.632 1.00 67.19 161 GLY A CA 1
ATOM 1258 C C . GLY A 1 161 ? 14.669 -16.300 26.727 1.00 67.19 161 GLY A C 1
ATOM 1259 O O . GLY A 1 161 ? 14.133 -17.275 27.245 1.00 67.19 161 GLY A O 1
ATOM 1260 N N . GLY A 1 162 ? 14.718 -16.152 25.400 1.00 52.59 162 GLY A N 1
ATOM 1261 C CA . GLY A 1 162 ? 14.220 -17.177 24.479 1.00 52.59 162 GLY A CA 1
ATOM 1262 C C . GLY A 1 162 ? 15.274 -18.237 24.167 1.00 52.59 162 GLY A C 1
ATOM 1263 O O . GLY A 1 162 ? 16.123 -18.008 23.310 1.00 52.59 162 GLY A O 1
ATOM 1264 N N . GLU A 1 163 ? 15.213 -19.404 24.812 1.00 55.09 163 GLU A N 1
ATOM 1265 C CA . GLU A 1 163 ? 15.867 -20.594 24.257 1.00 55.09 163 GLU A CA 1
ATOM 1266 C C . GLU A 1 163 ? 15.298 -20.902 22.856 1.00 55.09 163 GLU A C 1
ATOM 1268 O O . GLU A 1 163 ? 14.114 -20.623 22.603 1.00 55.09 163 GLU A O 1
ATOM 1273 N N . PRO A 1 164 ? 16.103 -21.483 21.942 1.00 54.31 164 PRO A N 1
ATOM 1274 C CA . PRO A 1 164 ? 15.608 -22.011 20.678 1.00 54.31 164 PRO A CA 1
ATOM 1275 C C . PRO A 1 164 ? 14.532 -23.049 20.991 1.00 54.31 164 PRO A C 1
ATOM 1277 O O . PRO A 1 164 ? 14.811 -24.154 21.447 1.00 54.31 164 PRO A O 1
ATOM 1280 N N . THR A 1 165 ? 13.276 -22.671 20.803 1.00 53.53 165 THR A N 1
ATOM 1281 C CA . THR A 1 165 ? 12.166 -23.611 20.912 1.00 53.53 165 THR A CA 1
ATOM 1282 C C . THR A 1 165 ? 11.927 -24.120 19.511 1.00 53.53 165 THR A C 1
ATOM 1284 O O . THR A 1 165 ? 11.794 -23.321 18.585 1.00 53.53 165 THR A O 1
ATOM 1287 N N . THR A 1 166 ? 11.925 -25.445 19.362 1.00 53.50 166 THR A N 1
ATOM 1288 C CA . THR A 1 166 ? 11.573 -26.135 18.121 1.00 53.50 166 THR A CA 1
ATOM 1289 C C . THR A 1 166 ? 10.426 -25.392 17.441 1.00 53.50 166 THR A C 1
ATOM 1291 O O . THR A 1 166 ? 9.417 -25.156 18.120 1.00 53.50 166 THR A O 1
ATOM 1294 N N . PRO A 1 167 ? 10.566 -25.002 16.157 1.00 49.62 167 PRO A N 1
ATOM 1295 C CA . PRO A 1 167 ? 9.524 -24.292 15.435 1.00 49.62 167 PRO A CA 1
ATOM 1296 C C . PRO A 1 167 ? 8.196 -24.993 15.680 1.00 49.62 167 PRO A C 1
ATOM 1298 O O . PRO A 1 167 ? 8.058 -26.188 15.402 1.00 49.62 167 PRO A O 1
ATOM 1301 N N . ALA A 1 168 ? 7.250 -24.280 16.294 1.00 44.56 168 ALA A N 1
ATOM 1302 C CA . ALA A 1 168 ? 5.926 -24.831 16.509 1.00 44.56 168 ALA A CA 1
ATOM 1303 C C . ALA A 1 168 ? 5.420 -25.267 15.135 1.00 44.56 168 ALA A C 1
ATOM 1305 O O . ALA A 1 168 ? 5.404 -24.454 14.207 1.00 44.56 168 ALA A O 1
ATOM 1306 N N . ALA A 1 169 ? 5.084 -26.555 14.995 1.00 40.91 169 ALA A N 1
ATOM 1307 C CA . ALA A 1 169 ? 4.545 -27.084 13.752 1.00 40.91 169 ALA A CA 1
ATOM 1308 C C . ALA A 1 169 ? 3.456 -26.121 13.264 1.00 40.91 169 ALA A C 1
ATOM 1310 O O . ALA A 1 169 ? 2.663 -25.672 14.105 1.00 40.91 169 ALA A O 1
ATOM 1311 N N . PRO A 1 170 ? 3.440 -25.760 11.964 1.00 43.50 170 PRO A N 1
ATOM 1312 C CA . PRO A 1 170 ? 2.486 -24.798 11.443 1.00 43.50 170 PRO A CA 1
ATOM 1313 C C . PRO A 1 170 ? 1.116 -25.227 11.931 1.00 43.50 170 PRO A C 1
ATOM 1315 O O . PRO A 1 170 ? 0.671 -26.343 11.644 1.00 43.50 170 PRO A O 1
ATOM 1318 N N . ARG A 1 171 ? 0.491 -24.376 12.755 1.00 38.03 171 ARG A N 1
ATOM 1319 C CA . ARG A 1 171 ? -0.866 -24.631 13.219 1.00 38.03 171 ARG A CA 1
ATOM 1320 C C . ARG A 1 171 ? -1.657 -24.882 11.939 1.00 38.03 171 ARG A C 1
ATOM 1322 O O . ARG A 1 171 ? -1.608 -24.006 11.070 1.00 38.03 171 ARG A O 1
ATOM 1329 N N . PRO A 1 172 ? -2.299 -26.055 11.774 1.00 33.75 172 PRO A N 1
ATOM 1330 C CA . PRO A 1 172 ? -3.095 -26.324 10.591 1.00 33.75 172 PRO A CA 1
ATOM 1331 C C . PRO A 1 172 ? -3.967 -25.105 10.382 1.00 33.75 172 PRO A C 1
ATOM 1333 O O . PRO A 1 172 ? -4.612 -24.669 11.345 1.00 33.75 172 PRO A O 1
ATOM 1336 N N . ALA A 1 173 ? -3.882 -24.504 9.189 1.00 40.31 173 ALA A N 1
ATOM 1337 C CA . ALA A 1 173 ? -4.729 -23.384 8.827 1.00 40.31 173 ALA A CA 1
ATOM 1338 C C . ALA A 1 173 ? -6.125 -23.780 9.283 1.00 40.31 173 ALA A C 1
ATOM 1340 O O . ALA A 1 173 ? -6.634 -24.811 8.837 1.00 40.31 173 ALA A O 1
ATOM 1341 N N . ALA A 1 174 ? -6.660 -23.062 10.275 1.00 34.75 174 ALA A N 1
ATOM 1342 C CA . ALA A 1 174 ? -7.999 -23.329 10.746 1.00 34.75 174 ALA A CA 1
ATOM 1343 C C . ALA A 1 174 ? -8.852 -23.149 9.501 1.00 34.75 174 ALA A C 1
ATOM 1345 O O . ALA A 1 174 ? -8.997 -22.031 9.006 1.00 34.75 174 ALA A O 1
ATOM 1346 N N . MET A 1 175 ? -9.282 -24.274 8.927 1.00 31.80 175 MET A N 1
ATOM 1347 C CA . MET A 1 175 ? -10.192 -24.277 7.810 1.00 31.80 175 MET A CA 1
ATOM 1348 C C . MET A 1 175 ? -11.370 -23.467 8.313 1.00 31.80 175 MET A C 1
ATOM 1350 O O . MET A 1 175 ? -12.064 -23.884 9.240 1.00 31.80 175 MET A O 1
ATOM 1354 N N . SER A 1 176 ? -11.521 -22.264 7.764 1.00 39.75 176 SER A N 1
ATOM 1355 C CA . SER A 1 176 ? -12.743 -21.495 7.879 1.00 39.75 176 SER A CA 1
ATOM 1356 C C . SER A 1 176 ? -13.793 -22.332 7.164 1.00 39.75 176 SER A C 1
ATOM 1358 O O . SER A 1 176 ? -13.995 -22.223 5.956 1.00 39.75 176 SER A O 1
ATOM 1360 N N . THR A 1 177 ? -14.357 -23.299 7.887 1.00 32.94 177 THR A N 1
ATOM 1361 C CA . THR A 1 177 ? -15.477 -24.097 7.426 1.00 32.94 177 THR A CA 1
ATOM 1362 C C . THR A 1 177 ? -16.624 -23.126 7.287 1.00 32.94 177 THR A C 1
ATOM 1364 O O . THR A 1 177 ? -17.176 -22.637 8.274 1.00 32.94 177 THR A O 1
ATOM 1367 N N . GLY A 1 178 ? -16.918 -22.805 6.033 1.00 41.06 178 GLY A N 1
ATOM 1368 C CA . GLY A 1 178 ? -18.050 -21.994 5.660 1.00 41.06 178 GLY A CA 1
ATOM 1369 C C . GLY A 1 178 ? -19.328 -22.502 6.319 1.00 41.06 178 GLY A C 1
ATOM 1370 O O . GLY A 1 178 ? -19.712 -23.663 6.198 1.00 41.06 178 GLY A O 1
ATOM 1371 N N . SER A 1 179 ? -20.001 -21.584 6.991 1.00 40.66 179 SER A N 1
ATOM 1372 C CA . SER A 1 179 ? -21.455 -21.496 7.014 1.00 40.66 179 SER A CA 1
ATOM 1373 C C . SER A 1 179 ? -21.815 -20.089 7.458 1.00 40.66 179 SER A C 1
ATOM 1375 O O . SER A 1 179 ? -22.138 -19.838 8.613 1.00 40.66 179 SER A O 1
ATOM 1377 N N . SER A 1 180 ? -21.740 -19.144 6.523 1.00 33.44 180 SER A N 1
ATOM 1378 C CA . SER A 1 180 ? -22.633 -17.994 6.576 1.00 33.44 180 SER A CA 1
ATOM 1379 C C . SER A 1 180 ? -23.769 -18.287 5.610 1.00 33.44 180 SER A C 1
ATOM 1381 O O . SER A 1 180 ? -23.708 -17.945 4.429 1.00 33.44 180 SER A O 1
ATOM 1383 N N . SER A 1 181 ? -24.798 -18.968 6.110 1.00 32.88 181 SER A N 1
ATOM 1384 C CA . SER A 1 181 ? -26.136 -18.801 5.562 1.00 32.88 181 SER A CA 1
ATOM 1385 C C . SER A 1 181 ? -26.397 -17.302 5.507 1.00 32.88 181 SER A C 1
ATOM 1387 O O . SER A 1 181 ? -26.427 -16.646 6.549 1.00 32.88 181 SER A O 1
ATOM 1389 N N . THR A 1 182 ? -26.508 -16.757 4.302 1.00 35.38 182 THR A N 1
ATOM 1390 C CA . THR A 1 182 ? -27.042 -15.423 4.063 1.00 35.38 182 THR A CA 1
ATOM 1391 C C . THR A 1 182 ? -28.378 -15.341 4.802 1.00 35.38 182 THR A C 1
ATOM 1393 O O . THR A 1 182 ? -29.303 -16.059 4.416 1.00 35.38 182 THR A O 1
ATOM 1396 N N . PRO A 1 183 ? -28.522 -14.533 5.870 1.00 36.50 183 PRO A N 1
ATOM 1397 C CA . PRO A 1 183 ? -29.849 -14.108 6.252 1.00 36.50 183 PRO A CA 1
ATOM 1398 C C . PRO A 1 183 ? -30.314 -13.271 5.071 1.00 36.50 183 PRO A C 1
ATOM 1400 O O . PRO A 1 183 ? -29.633 -12.319 4.682 1.00 36.50 183 PRO A O 1
ATOM 1403 N N . ASP A 1 184 ? -31.421 -13.679 4.466 1.00 38.84 184 ASP A N 1
ATOM 1404 C CA . ASP A 1 184 ? -32.216 -12.821 3.609 1.00 38.84 184 ASP A CA 1
ATOM 1405 C C . ASP A 1 184 ? -32.449 -11.518 4.385 1.00 38.84 184 ASP A C 1
ATOM 1407 O O . ASP A 1 184 ? -33.264 -11.446 5.308 1.00 38.84 184 ASP A O 1
ATOM 1411 N N . LEU A 1 185 ? -31.610 -10.516 4.100 1.00 33.62 185 LEU A N 1
ATOM 1412 C CA . LEU A 1 185 ? -31.742 -9.164 4.607 1.00 33.62 185 LEU A CA 1
ATOM 1413 C C . LEU A 1 185 ? -32.922 -8.573 3.856 1.00 33.62 185 LEU A C 1
ATOM 1415 O O . LEU A 1 185 ? -32.774 -7.766 2.934 1.00 33.62 185 LEU A O 1
ATOM 1419 N N . GLN A 1 186 ? -34.110 -8.987 4.294 1.00 33.41 186 GLN A N 1
ATOM 1420 C CA . GLN A 1 186 ? -35.310 -8.208 4.136 1.00 33.41 186 GLN A CA 1
ATOM 1421 C C . GLN A 1 186 ? -34.943 -6.769 4.461 1.00 33.41 186 GLN A C 1
ATOM 1423 O O . GLN A 1 186 ? -34.453 -6.437 5.542 1.00 33.41 186 GLN A O 1
ATOM 1428 N N . ARG A 1 187 ? -35.142 -5.943 3.439 1.00 38.44 187 ARG A N 1
ATOM 1429 C CA . ARG A 1 187 ? -35.072 -4.493 3.413 1.00 38.44 187 ARG A CA 1
ATOM 1430 C C . ARG A 1 187 ? -35.988 -3.925 4.502 1.00 38.44 187 ARG A C 1
ATOM 1432 O O . ARG A 1 187 ? -37.063 -3.409 4.221 1.00 38.44 187 ARG A O 1
ATOM 1439 N N . VAL A 1 188 ? -35.564 -4.005 5.756 1.00 34.41 188 VAL A N 1
ATOM 1440 C CA . VAL A 1 188 ? -36.090 -3.156 6.813 1.00 34.41 188 VAL A CA 1
ATOM 1441 C C . VAL A 1 188 ? -35.392 -1.827 6.588 1.00 34.41 188 VAL A C 1
ATOM 1443 O O . VAL A 1 188 ? -34.202 -1.679 6.860 1.00 34.41 188 VAL A O 1
ATOM 1446 N N . ALA A 1 189 ? -36.111 -0.885 5.982 1.00 40.19 189 ALA A N 1
ATOM 1447 C CA . ALA A 1 189 ? -35.684 0.497 5.838 1.00 40.19 189 ALA A CA 1
ATOM 1448 C C . ALA A 1 189 ? -35.604 1.138 7.234 1.00 40.19 189 ALA A C 1
ATOM 1450 O O . ALA A 1 189 ? -36.445 1.943 7.617 1.00 40.19 189 ALA A O 1
ATOM 1451 N N . ALA A 1 190 ? -34.608 0.740 8.025 1.00 43.12 190 ALA A N 1
ATOM 1452 C CA . ALA A 1 190 ? -34.208 1.483 9.197 1.00 43.12 190 ALA A CA 1
ATOM 1453 C C . ALA A 1 190 ? -33.702 2.828 8.678 1.00 43.12 190 ALA A C 1
ATOM 1455 O O . ALA A 1 190 ? -32.760 2.882 7.884 1.00 43.12 190 ALA A O 1
ATOM 1456 N N . THR A 1 191 ? -34.385 3.894 9.077 1.00 48.34 191 THR A N 1
ATOM 1457 C CA . THR A 1 191 ? -34.032 5.293 8.854 1.00 48.34 191 THR A CA 1
ATOM 1458 C C . THR A 1 191 ? -32.627 5.539 9.397 1.00 48.34 191 THR A C 1
ATOM 1460 O O . THR A 1 191 ? -32.427 5.936 10.541 1.00 48.34 191 THR A O 1
ATOM 1463 N N . HIS A 1 192 ? -31.624 5.232 8.577 1.00 56.06 192 HIS A N 1
ATOM 1464 C CA . HIS A 1 192 ? -30.236 5.535 8.867 1.00 56.06 192 HIS A CA 1
ATOM 1465 C C . HIS A 1 192 ? -30.139 7.061 8.953 1.00 56.06 192 HIS A C 1
ATOM 1467 O O . HIS A 1 192 ? -30.616 7.732 8.029 1.00 56.06 192 HIS A O 1
ATOM 1473 N N . PRO A 1 193 ? -29.604 7.631 10.045 1.00 67.31 193 PRO A N 1
ATOM 1474 C CA . PRO A 1 193 ? -29.563 9.075 10.186 1.00 67.31 193 PRO A CA 1
ATOM 1475 C C . PRO A 1 193 ? -28.811 9.660 8.992 1.00 67.31 193 PRO A C 1
ATOM 1477 O O . PRO A 1 193 ? -27.716 9.211 8.655 1.00 67.31 193 PRO A O 1
ATOM 1480 N N . ALA A 1 194 ? -29.413 10.656 8.341 1.00 73.94 194 ALA A N 1
ATOM 1481 C CA . ALA A 1 194 ? -28.918 11.252 7.098 1.00 73.94 194 ALA A CA 1
ATOM 1482 C C . ALA A 1 194 ? -27.561 11.971 7.243 1.00 73.94 194 ALA A C 1
ATOM 1484 O O . ALA A 1 194 ? -27.127 12.631 6.309 1.00 73.94 194 ALA A O 1
ATOM 1485 N N . SER A 1 195 ? -26.915 11.870 8.405 1.00 86.12 195 SER A N 1
ATOM 1486 C CA . SER A 1 195 ? -25.656 12.506 8.777 1.00 86.12 195 SER A CA 1
ATOM 1487 C C . SER A 1 195 ? -24.508 11.524 9.034 1.00 86.12 195 SER A C 1
ATOM 1489 O O . SER A 1 195 ? -23.406 11.979 9.313 1.00 86.12 195 SER A O 1
ATOM 1491 N N . VAL A 1 196 ? -24.715 10.202 8.945 1.00 92.06 196 VAL A N 1
ATOM 1492 C CA . VAL A 1 196 ? -23.639 9.209 9.152 1.00 92.06 196 VAL A CA 1
ATOM 1493 C C . VAL A 1 196 ? -23.264 8.491 7.850 1.00 92.06 196 VAL A C 1
ATOM 1495 O O . VAL A 1 196 ? -24.093 8.386 6.939 1.00 92.06 196 VAL A O 1
ATOM 1498 N N . PRO A 1 197 ? -22.028 7.968 7.720 1.00 95.75 197 PRO A N 1
ATOM 1499 C CA . PRO A 1 197 ? -21.669 7.107 6.604 1.00 95.75 197 PRO A CA 1
ATOM 1500 C C . PRO A 1 197 ? -22.600 5.896 6.570 1.00 95.75 197 PRO A C 1
ATOM 1502 O O . PRO A 1 197 ? -22.729 5.176 7.559 1.00 95.75 197 PRO A O 1
ATOM 1505 N N . ARG A 1 198 ? -23.234 5.656 5.423 1.00 95.50 198 ARG A N 1
ATOM 1506 C CA . ARG A 1 198 ? -24.039 4.456 5.200 1.00 95.50 198 ARG A CA 1
ATOM 1507 C C . ARG A 1 198 ? -23.149 3.218 5.296 1.00 95.50 198 ARG A C 1
ATOM 1509 O O . ARG A 1 198 ? -22.037 3.241 4.778 1.00 95.50 198 ARG A O 1
ATOM 1516 N N . LEU A 1 199 ? -23.634 2.140 5.901 1.00 96.25 199 LEU A N 1
ATOM 1517 C CA . LEU A 1 199 ? -22.955 0.844 5.835 1.00 96.25 199 LEU A CA 1
ATOM 1518 C C . LEU A 1 199 ? -23.007 0.245 4.416 1.00 96.25 199 LEU A C 1
ATOM 1520 O O . LEU A 1 199 ? -23.854 0.606 3.595 1.00 96.25 199 LEU A O 1
ATOM 1524 N N . GLY A 1 200 ? -22.103 -0.689 4.131 1.00 95.69 200 GLY A N 1
ATOM 1525 C CA . GLY A 1 200 ? -22.004 -1.395 2.855 1.00 95.69 200 GLY A CA 1
ATOM 1526 C C . GLY A 1 200 ? -20.899 -0.866 1.942 1.00 95.69 200 GLY A C 1
ATOM 1527 O O . GLY A 1 200 ? -19.950 -0.219 2.387 1.00 95.69 200 GLY A O 1
ATOM 1528 N N . ASN A 1 201 ? -21.013 -1.185 0.653 1.00 96.69 201 ASN A N 1
ATOM 1529 C CA . ASN A 1 201 ? -19.944 -1.005 -0.327 1.00 96.69 201 ASN A CA 1
ATOM 1530 C C . ASN A 1 201 ? -19.821 0.439 -0.827 1.00 96.69 201 ASN A C 1
ATOM 1532 O O . ASN A 1 201 ? -20.785 1.034 -1.305 1.00 96.69 201 ASN A O 1
ATOM 1536 N N . TYR A 1 202 ? -18.604 0.970 -0.780 1.00 97.62 202 TYR A N 1
ATOM 1537 C CA . TYR A 1 202 ? -18.202 2.218 -1.410 1.00 97.62 202 TYR A CA 1
ATOM 1538 C C . TYR A 1 202 ? -17.208 1.918 -2.524 1.00 97.62 202 TYR A C 1
ATOM 1540 O O . TYR A 1 202 ? -16.141 1.367 -2.267 1.00 97.62 202 TYR A O 1
ATOM 1548 N N . HIS A 1 203 ? -17.517 2.322 -3.751 1.00 97.31 203 HIS A N 1
ATOM 1549 C CA . HIS A 1 203 ? -16.600 2.198 -4.879 1.00 97.31 203 HIS A CA 1
ATOM 1550 C C . HIS A 1 203 ? -15.490 3.241 -4.784 1.00 97.31 203 HIS A C 1
ATOM 1552 O O . HIS A 1 203 ? -15.779 4.437 -4.721 1.00 97.31 203 HIS A O 1
ATOM 1558 N N . LEU A 1 204 ? -14.234 2.800 -4.807 1.00 97.50 204 LEU A N 1
ATOM 1559 C CA . LEU A 1 204 ? -13.064 3.670 -4.777 1.00 97.50 204 LEU A CA 1
ATOM 1560 C C . LEU A 1 204 ? -12.706 4.072 -6.198 1.00 97.50 204 LEU A C 1
ATOM 1562 O O . LEU A 1 204 ? -12.311 3.242 -7.016 1.00 97.50 204 LEU A O 1
ATOM 1566 N N . MET A 1 205 ? -12.816 5.367 -6.458 1.00 97.31 205 MET A N 1
ATOM 1567 C CA . MET A 1 205 ? -12.475 5.981 -7.732 1.00 97.31 205 MET A CA 1
ATOM 1568 C C . MET A 1 205 ? -11.367 7.009 -7.523 1.00 97.31 205 MET A C 1
ATOM 1570 O O . MET A 1 205 ? -11.410 7.785 -6.564 1.00 97.31 205 MET A O 1
ATOM 1574 N N . SER A 1 206 ? -10.395 7.032 -8.430 1.00 95.75 206 SER A N 1
ATOM 1575 C CA . SER A 1 206 ? -9.377 8.074 -8.524 1.00 95.75 206 SER A CA 1
ATOM 1576 C C . SER A 1 206 ? -9.643 8.952 -9.739 1.00 95.75 206 SER A C 1
ATOM 1578 O O . SER A 1 206 ? -9.747 8.454 -10.858 1.00 95.75 206 SER A O 1
ATOM 1580 N N . TYR A 1 207 ? -9.754 10.255 -9.519 1.00 93.38 207 TYR A N 1
ATOM 1581 C CA . TYR A 1 207 ? -9.983 11.254 -10.554 1.00 93.38 207 TYR A CA 1
ATOM 1582 C C . TYR A 1 207 ? -8.649 11.913 -10.908 1.00 93.38 207 TYR A C 1
ATOM 1584 O O . TYR A 1 207 ? -8.053 12.597 -10.078 1.00 93.38 207 TYR A O 1
ATOM 1592 N N . GLY A 1 208 ? -8.161 11.657 -12.122 1.00 89.94 208 GLY A N 1
ATOM 1593 C CA . GLY A 1 208 ? -6.949 12.278 -12.655 1.00 89.94 208 GLY A CA 1
ATOM 1594 C C . GLY A 1 208 ? -7.194 13.698 -13.175 1.00 89.94 208 GLY A C 1
ATOM 1595 O O . GLY A 1 208 ? -8.038 14.432 -12.662 1.00 89.94 208 GLY A O 1
ATOM 1596 N N . ALA A 1 209 ? -6.451 14.083 -14.215 1.00 87.44 209 ALA A N 1
ATOM 1597 C CA . ALA A 1 209 ? -6.664 15.348 -14.913 1.00 87.44 209 ALA A CA 1
ATOM 1598 C C . ALA A 1 209 ? -8.093 15.459 -15.479 1.00 87.44 209 ALA A C 1
ATOM 1600 O O . ALA A 1 209 ? -8.712 14.460 -15.855 1.00 87.44 209 ALA A O 1
ATOM 1601 N N . VAL A 1 210 ? -8.602 16.691 -15.557 1.00 87.00 210 VAL A N 1
ATOM 1602 C CA . VAL A 1 210 ? -9.908 16.987 -16.162 1.00 87.00 210 VAL A CA 1
ATOM 1603 C C . VAL A 1 210 ? -9.940 16.440 -17.592 1.00 87.00 210 VAL A C 1
ATOM 1605 O O . VAL A 1 210 ? -9.022 16.687 -18.366 1.00 87.00 210 VAL A O 1
ATOM 1608 N N . GLY A 1 211 ? -10.998 15.699 -17.928 1.00 89.38 211 GLY A N 1
ATOM 1609 C CA . GLY A 1 211 ? -11.168 15.053 -19.235 1.00 89.38 211 GLY A CA 1
ATOM 1610 C C . GLY A 1 211 ? -10.790 13.570 -19.266 1.00 89.38 211 GLY A C 1
ATOM 1611 O O . GLY A 1 211 ? -11.249 12.862 -20.157 1.00 89.38 211 GLY A O 1
ATOM 1612 N N . ASN A 1 212 ? -10.048 13.070 -18.273 1.00 89.88 212 ASN A N 1
ATOM 1613 C CA . ASN A 1 212 ? -9.738 11.644 -18.179 1.00 89.88 212 ASN A CA 1
ATOM 1614 C C . ASN A 1 212 ? -10.833 10.879 -17.418 1.00 89.88 212 ASN A C 1
ATOM 1616 O O . ASN A 1 212 ? -11.358 11.382 -16.417 1.00 89.88 212 ASN A O 1
ATOM 1620 N N . PRO A 1 213 ? -11.169 9.648 -17.849 1.00 90.75 213 PRO A N 1
ATOM 1621 C CA . PRO A 1 213 ? -12.099 8.809 -17.110 1.00 90.75 213 PRO A CA 1
ATOM 1622 C C . PRO A 1 213 ? -11.522 8.458 -15.725 1.00 90.75 213 PRO A C 1
ATOM 1624 O O . PRO A 1 213 ? -10.309 8.274 -15.586 1.00 90.75 213 PRO A O 1
ATOM 1627 N N . PRO A 1 214 ? -12.367 8.353 -14.684 1.00 94.50 214 PRO A N 1
ATOM 1628 C CA . PRO A 1 214 ? -11.909 7.957 -13.361 1.00 94.50 214 PRO A CA 1
ATOM 1629 C C . PRO A 1 214 ? -11.400 6.513 -13.364 1.00 94.50 214 PRO A C 1
ATOM 1631 O O . PRO A 1 214 ? -12.013 5.619 -13.952 1.00 94.50 214 PRO A O 1
ATOM 1634 N N . LEU A 1 215 ? -10.301 6.277 -12.649 1.00 95.00 215 LEU A N 1
ATOM 1635 C CA . LEU A 1 215 ? -9.742 4.944 -12.460 1.00 95.00 215 LEU A CA 1
ATOM 1636 C C . LEU A 1 215 ? -10.413 4.261 -11.266 1.00 95.00 215 LEU A C 1
ATOM 1638 O O . LEU A 1 215 ? -10.400 4.788 -10.152 1.00 95.00 215 LEU A O 1
ATOM 1642 N N . PHE A 1 216 ? -10.955 3.067 -11.485 1.00 96.00 216 PHE A N 1
ATOM 1643 C CA . PHE A 1 216 ? -11.444 2.217 -10.405 1.00 96.00 216 PHE A CA 1
ATOM 1644 C C . PHE A 1 216 ? -10.265 1.594 -9.651 1.00 96.00 216 PHE A C 1
ATOM 1646 O O . PHE A 1 216 ? -9.435 0.918 -10.254 1.00 96.00 216 PHE A O 1
ATOM 1653 N N . LEU A 1 217 ? -10.209 1.806 -8.336 1.00 95.06 217 LEU A N 1
ATOM 1654 C CA . LEU A 1 217 ? -9.146 1.281 -7.472 1.00 95.06 217 LEU A CA 1
ATOM 1655 C C . LEU A 1 217 ? -9.590 0.099 -6.602 1.00 95.06 217 LEU A C 1
ATOM 1657 O O . LEU A 1 217 ? -8.740 -0.567 -6.009 1.00 95.06 217 LEU A O 1
ATOM 1661 N N . GLY A 1 218 ? -10.901 -0.135 -6.484 1.00 96.56 218 GLY A N 1
ATOM 1662 C CA . GLY A 1 218 ? -11.445 -1.149 -5.589 1.00 96.56 218 GLY A CA 1
ATOM 1663 C C . GLY A 1 218 ? -12.734 -0.735 -4.887 1.00 96.56 218 GLY A C 1
ATOM 1664 O O . GLY A 1 218 ? -13.450 0.161 -5.334 1.00 96.56 218 GLY A O 1
ATOM 1665 N N . HIS A 1 219 ? -13.026 -1.365 -3.753 1.00 96.75 219 HIS A N 1
ATOM 1666 C CA . HIS A 1 219 ? -14.108 -0.951 -2.863 1.00 96.75 219 HIS A CA 1
ATOM 1667 C C . HIS A 1 219 ? -13.710 -1.064 -1.387 1.00 96.75 219 HIS A C 1
ATOM 1669 O O . HIS A 1 219 ? -12.901 -1.909 -1.007 1.00 96.75 219 HIS A O 1
ATOM 1675 N N . ILE A 1 220 ? -14.291 -0.192 -0.563 1.00 97.69 220 ILE A N 1
ATOM 1676 C CA . ILE A 1 220 ? -14.281 -0.288 0.897 1.00 97.69 220 ILE A CA 1
ATOM 1677 C C . ILE A 1 220 ? -15.693 -0.657 1.306 1.00 97.69 220 ILE A C 1
ATOM 1679 O O . ILE A 1 220 ? -16.647 0.008 0.909 1.00 97.69 220 ILE A O 1
ATOM 1683 N N . GLU A 1 221 ? -15.830 -1.676 2.133 1.00 97.38 221 GLU A N 1
ATOM 1684 C CA . GLU A 1 221 ? -17.101 -2.012 2.749 1.00 97.38 221 GLU A CA 1
ATOM 1685 C C . GLU A 1 221 ? -17.087 -1.583 4.208 1.00 97.38 221 GLU A C 1
ATOM 1687 O O . GLU A 1 221 ? -16.280 -2.074 5.000 1.00 97.38 221 GLU A O 1
ATOM 1692 N N . LEU A 1 222 ? -17.976 -0.651 4.554 1.00 97.62 222 LEU A N 1
ATOM 1693 C CA . LEU A 1 222 ? -18.191 -0.250 5.937 1.00 97.62 222 LEU A CA 1
ATOM 1694 C C . LEU A 1 222 ? -19.151 -1.235 6.599 1.00 97.62 222 LEU A C 1
ATOM 1696 O O . LEU A 1 222 ? -20.281 -1.424 6.148 1.00 97.62 222 LEU A O 1
ATOM 1700 N N . LEU A 1 223 ? -18.697 -1.854 7.678 1.00 96.31 223 LEU A N 1
ATOM 1701 C CA . LEU A 1 223 ? -19.419 -2.859 8.442 1.00 96.31 223 LEU A CA 1
ATOM 1702 C C . LEU A 1 223 ? -19.917 -2.258 9.760 1.00 96.31 223 LEU A C 1
ATOM 1704 O O . LEU A 1 223 ? -19.400 -1.257 10.264 1.00 96.31 223 LEU A O 1
ATOM 1708 N N . ALA A 1 224 ? -20.922 -2.901 10.349 1.00 93.31 224 ALA A N 1
ATOM 1709 C CA . ALA A 1 224 ? -21.407 -2.527 11.670 1.00 93.31 224 ALA A CA 1
ATOM 1710 C C . ALA A 1 224 ? -20.287 -2.596 12.729 1.00 93.31 224 ALA A C 1
ATOM 1712 O O . ALA A 1 224 ? -19.334 -3.370 12.616 1.00 93.31 224 ALA A O 1
ATOM 1713 N N . GLY A 1 225 ? -20.416 -1.782 13.780 1.00 89.88 225 GLY A N 1
ATOM 1714 C CA . GLY A 1 225 ? -19.448 -1.749 14.881 1.00 89.88 225 GLY A CA 1
ATOM 1715 C C . GLY A 1 225 ? -18.127 -1.049 14.549 1.00 89.88 225 GLY A C 1
ATOM 1716 O O . GLY A 1 225 ? -17.117 -1.352 15.177 1.00 89.88 225 GLY A O 1
ATOM 1717 N N . GLY A 1 226 ? -18.113 -0.142 13.564 1.00 94.62 226 GLY A N 1
ATOM 1718 C CA . GLY A 1 226 ? -16.918 0.637 13.224 1.00 94.62 226 GLY A CA 1
ATOM 1719 C C . GLY A 1 226 ? -15.809 -0.212 12.607 1.00 94.62 226 GLY A C 1
ATOM 1720 O O . GLY A 1 226 ? -14.631 0.033 12.852 1.00 94.62 226 GLY A O 1
ATOM 1721 N N . LYS A 1 227 ? -16.167 -1.245 11.840 1.00 97.44 227 LYS A N 1
ATOM 1722 C CA . LYS A 1 227 ? -15.221 -2.119 11.133 1.00 97.44 227 LYS A CA 1
ATOM 1723 C C . LYS A 1 227 ? -15.293 -1.866 9.637 1.00 97.44 227 LYS A C 1
ATOM 1725 O O . LYS A 1 227 ? -16.346 -1.505 9.125 1.00 97.44 227 LYS A O 1
ATOM 1730 N N . TYR A 1 228 ? -14.205 -2.082 8.919 1.00 98.38 228 TYR A N 1
ATOM 1731 C CA . TYR A 1 228 ? -14.217 -2.038 7.463 1.00 98.38 228 TYR A CA 1
ATOM 1732 C C . TYR A 1 228 ? -13.318 -3.116 6.871 1.00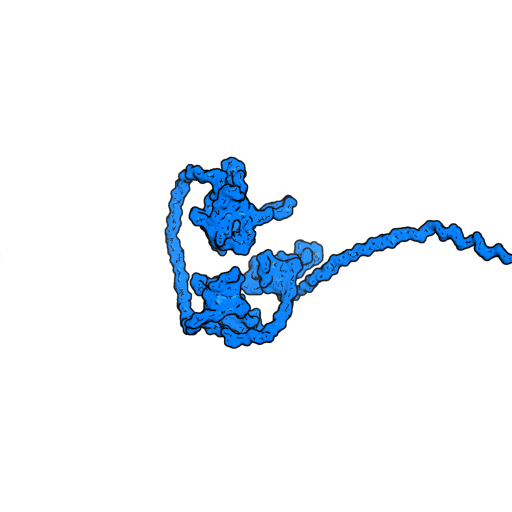 98.38 228 TYR A C 1
ATOM 1734 O O . TYR A 1 228 ? -12.401 -3.610 7.528 1.00 98.38 228 TYR A O 1
ATOM 1742 N N . ARG A 1 229 ? -13.572 -3.438 5.606 1.00 97.94 229 ARG A N 1
ATOM 1743 C CA . ARG A 1 229 ? -12.717 -4.283 4.767 1.00 97.94 229 ARG A CA 1
ATOM 1744 C C . ARG A 1 229 ? -12.506 -3.627 3.409 1.00 97.94 229 ARG A C 1
ATOM 1746 O O . ARG A 1 229 ? -13.358 -2.857 2.963 1.00 97.94 229 ARG A O 1
ATOM 1753 N N . ILE A 1 230 ? -11.369 -3.887 2.774 1.00 97.31 230 ILE A N 1
ATOM 1754 C CA . ILE A 1 230 ? -10.979 -3.265 1.504 1.00 97.31 230 ILE A CA 1
ATOM 1755 C C . ILE A 1 230 ? -10.531 -4.307 0.481 1.00 97.31 230 ILE A C 1
ATOM 1757 O O . ILE A 1 230 ? -9.875 -5.290 0.823 1.00 97.31 230 ILE A O 1
ATOM 1761 N N . SER A 1 231 ? -10.902 -4.093 -0.778 1.00 96.44 231 SER A N 1
ATOM 1762 C CA . SER A 1 231 ? -10.587 -4.968 -1.909 1.00 96.44 231 SER A CA 1
ATOM 1763 C C . SER A 1 231 ? -10.200 -4.143 -3.132 1.00 96.44 231 SER A C 1
ATOM 1765 O O . SER A 1 231 ? -10.725 -3.050 -3.322 1.00 96.44 231 SER A O 1
ATOM 1767 N N . HIS A 1 232 ? -9.317 -4.677 -3.981 1.00 93.19 232 HIS A N 1
ATOM 1768 C CA . HIS A 1 232 ? -8.982 -4.101 -5.293 1.00 93.19 232 HIS A CA 1
ATOM 1769 C C . HIS A 1 232 ? -9.968 -4.506 -6.399 1.00 93.19 232 HIS A C 1
ATOM 1771 O O . HIS A 1 232 ? -9.946 -3.953 -7.498 1.00 93.19 232 HIS A O 1
ATOM 1777 N N . LYS A 1 233 ? -10.835 -5.488 -6.133 1.00 89.69 233 LYS A N 1
ATOM 1778 C CA . LYS A 1 233 ? -11.829 -5.986 -7.088 1.00 89.69 233 LYS A CA 1
ATOM 1779 C C . LYS A 1 233 ? -13.155 -5.250 -6.909 1.00 89.69 233 LYS A C 1
ATOM 1781 O O . LYS A 1 233 ? -13.368 -4.530 -5.936 1.00 89.69 233 LYS A O 1
ATOM 1786 N N . ARG A 1 234 ? -14.077 -5.436 -7.857 1.00 84.12 234 ARG A N 1
ATOM 1787 C CA . ARG A 1 234 ? -15.451 -4.905 -7.749 1.00 84.12 234 ARG A CA 1
ATOM 1788 C C . ARG A 1 234 ? -16.275 -5.594 -6.658 1.00 84.12 234 ARG A C 1
ATOM 1790 O O . ARG A 1 234 ? -17.215 -4.997 -6.155 1.00 84.12 234 ARG A O 1
ATOM 1797 N N . SER A 1 235 ? -15.912 -6.816 -6.287 1.00 82.62 235 SER A N 1
ATOM 1798 C CA . SER A 1 235 ? -16.570 -7.596 -5.240 1.00 82.62 235 SER A CA 1
ATOM 1799 C C . SER A 1 235 ? -15.642 -8.709 -4.756 1.00 82.62 235 SER A C 1
ATOM 1801 O O . SER A 1 235 ? -14.935 -9.298 -5.577 1.00 82.62 235 SER A O 1
ATOM 1803 N N . GLY A 1 236 ? -15.687 -9.025 -3.459 1.00 82.94 236 GLY A N 1
ATOM 1804 C CA . GLY A 1 236 ? -14.910 -10.118 -2.861 1.00 82.94 236 GLY A CA 1
ATOM 1805 C C . GLY A 1 236 ? -13.407 -9.834 -2.753 1.00 82.94 236 GLY A C 1
ATOM 1806 O O . GLY A 1 236 ? -12.967 -8.715 -3.006 1.00 82.94 236 GLY A O 1
ATOM 1807 N N . ASP A 1 237 ? -12.636 -10.851 -2.359 1.00 88.19 237 ASP A N 1
ATOM 1808 C CA . ASP A 1 237 ? -11.173 -10.833 -2.183 1.00 88.19 237 ASP A CA 1
ATOM 1809 C C . ASP A 1 237 ? -10.639 -9.586 -1.470 1.00 88.19 237 ASP A C 1
ATOM 1811 O O . ASP A 1 237 ? -10.013 -8.701 -2.061 1.00 88.19 237 ASP A O 1
ATOM 1815 N N . TYR A 1 238 ? -10.915 -9.515 -0.172 1.00 94.25 238 TYR A N 1
ATOM 1816 C CA . TYR A 1 238 ? -10.432 -8.438 0.680 1.00 94.25 238 TYR A CA 1
ATOM 1817 C C . TYR A 1 238 ? -8.955 -8.651 1.006 1.00 94.25 238 TYR A C 1
ATOM 1819 O O . TYR A 1 238 ? -8.567 -9.719 1.472 1.00 94.25 238 TYR A O 1
ATOM 1827 N N . TYR A 1 239 ? -8.133 -7.630 0.766 1.00 92.56 239 TYR A N 1
ATOM 1828 C CA . TYR A 1 239 ? -6.696 -7.670 1.063 1.00 92.56 239 TYR A CA 1
ATOM 1829 C C . TYR A 1 239 ? -6.354 -7.004 2.399 1.00 92.56 239 TYR A C 1
ATOM 1831 O O . TYR A 1 239 ? -5.201 -7.026 2.827 1.00 92.56 239 TYR A O 1
ATOM 1839 N N . GLY A 1 240 ? -7.337 -6.397 3.063 1.00 93.69 240 GLY A N 1
ATOM 1840 C CA . GLY A 1 240 ? -7.138 -5.833 4.383 1.00 93.69 240 GLY A CA 1
ATOM 1841 C C . GLY A 1 240 ? -8.432 -5.469 5.086 1.00 93.69 240 GLY A C 1
ATOM 1842 O O . GLY A 1 240 ? -9.488 -5.289 4.475 1.00 93.69 240 GLY A O 1
ATOM 1843 N N . GLU A 1 241 ? -8.311 -5.345 6.398 1.00 97.31 241 GLU A N 1
ATOM 1844 C CA . GLU A 1 241 ? -9.387 -5.003 7.314 1.00 97.31 241 GLU A CA 1
ATOM 1845 C C . GLU A 1 241 ? -8.891 -3.954 8.305 1.00 97.31 241 GLU A C 1
ATOM 1847 O O . GLU A 1 241 ? -7.687 -3.786 8.516 1.00 97.31 241 GLU A O 1
ATOM 1852 N N . GLY A 1 242 ? -9.821 -3.244 8.928 1.00 96.81 242 GLY A N 1
ATOM 1853 C CA . GLY A 1 242 ? -9.487 -2.312 9.990 1.00 96.81 242 GLY A CA 1
ATOM 1854 C C . GLY A 1 242 ? -10.709 -1.793 10.723 1.00 96.81 242 GLY A C 1
ATOM 1855 O O . GLY A 1 242 ? -11.840 -2.237 10.516 1.00 96.81 242 GLY A O 1
ATOM 1856 N N . THR A 1 243 ? -10.469 -0.830 11.602 1.00 96.69 243 THR A N 1
ATOM 1857 C CA . THR A 1 243 ? -11.511 -0.147 12.362 1.00 96.69 243 THR A CA 1
ATOM 1858 C C . THR A 1 243 ? -11.540 1.340 12.046 1.00 96.69 243 THR A C 1
ATOM 1860 O O . THR A 1 243 ? -10.539 1.945 11.651 1.00 96.69 243 THR A O 1
ATOM 1863 N N . TYR A 1 244 ? -12.715 1.938 12.197 1.00 98.19 244 TYR A N 1
ATOM 1864 C CA . TYR A 1 244 ? -12.962 3.353 11.990 1.00 98.19 244 TYR A CA 1
ATOM 1865 C C . TYR A 1 244 ? -13.924 3.892 13.050 1.00 98.19 244 TYR A C 1
ATOM 1867 O O . TYR A 1 244 ? -14.720 3.156 13.633 1.00 98.19 244 TYR A O 1
ATOM 1875 N N . VAL A 1 245 ? -13.870 5.201 13.267 1.00 95.81 245 VAL A N 1
ATOM 1876 C CA . VAL A 1 245 ? -14.890 5.951 14.005 1.00 95.81 245 VAL A CA 1
ATOM 1877 C C . VAL A 1 245 ? -15.374 7.103 13.135 1.00 95.81 245 VAL A C 1
ATOM 1879 O O . VAL A 1 245 ? -14.589 7.687 12.389 1.00 95.81 245 VAL A O 1
ATOM 1882 N N . PHE A 1 246 ? -16.667 7.411 13.190 1.00 96.69 246 PHE A N 1
ATOM 1883 C CA . PHE A 1 246 ? -17.216 8.595 12.543 1.00 96.69 246 PHE A CA 1
ATOM 1884 C C . PHE A 1 246 ? -17.379 9.713 13.569 1.00 96.69 246 PHE A C 1
ATOM 1886 O O . PHE A 1 246 ? -18.041 9.532 14.590 1.00 96.69 246 PHE A O 1
ATOM 1893 N N . ASP A 1 247 ? -16.775 10.857 13.281 1.00 92.00 247 ASP A N 1
ATOM 1894 C CA . ASP A 1 247 ? -16.961 12.093 14.022 1.00 92.00 247 ASP A CA 1
ATOM 1895 C C . ASP A 1 247 ? -18.033 12.941 13.327 1.00 92.00 247 ASP A C 1
ATOM 1897 O O . ASP A 1 247 ? -17.813 13.511 12.255 1.00 92.00 247 ASP A O 1
ATOM 1901 N N . ALA A 1 248 ? -19.206 13.012 13.956 1.00 91.56 248 ALA A N 1
ATOM 1902 C CA . ALA A 1 248 ? -20.350 13.758 13.446 1.00 91.56 248 ALA A CA 1
ATOM 1903 C C . ALA A 1 248 ? -20.164 15.282 13.519 1.00 91.56 248 ALA A C 1
ATOM 1905 O O . ALA A 1 248 ? -20.801 15.999 12.752 1.00 91.56 248 ALA A O 1
ATOM 1906 N N . ALA A 1 249 ? -19.299 15.791 14.404 1.00 89.00 249 ALA A N 1
ATOM 1907 C CA . ALA A 1 249 ? -19.062 17.230 14.514 1.00 89.00 249 ALA A CA 1
ATOM 1908 C C . ALA A 1 249 ? -18.281 17.757 13.303 1.00 89.00 249 ALA A C 1
ATOM 1910 O O . ALA A 1 249 ? -18.532 18.859 12.819 1.00 89.00 249 ALA A O 1
ATOM 1911 N N . THR A 1 250 ? -17.351 16.948 12.794 1.00 91.31 250 THR A N 1
ATOM 1912 C CA . THR A 1 250 ? -16.478 17.306 11.667 1.00 91.31 250 THR A CA 1
ATOM 1913 C C . THR A 1 250 ? -16.882 16.641 10.351 1.00 91.31 250 THR A C 1
ATOM 1915 O O . THR A 1 250 ? -16.293 16.934 9.310 1.00 91.31 250 THR A O 1
ATOM 1918 N N . ASN A 1 251 ? -17.890 15.763 10.370 1.00 95.31 251 ASN A N 1
ATOM 1919 C CA . ASN A 1 251 ? -18.252 14.883 9.257 1.00 95.31 251 ASN A CA 1
ATOM 1920 C C . ASN A 1 251 ? -17.039 14.106 8.723 1.00 95.31 251 ASN A C 1
ATOM 1922 O O . ASN A 1 251 ? -16.818 14.020 7.513 1.00 95.31 251 ASN A O 1
ATOM 1926 N N . MET A 1 252 ? -16.231 13.546 9.626 1.00 96.31 252 MET A N 1
ATOM 1927 C CA . MET A 1 252 ? -15.021 12.809 9.266 1.00 96.31 252 MET A CA 1
ATOM 1928 C C . MET A 1 252 ? -15.077 11.352 9.709 1.00 96.31 252 MET A C 1
ATOM 1930 O O . MET A 1 252 ? -15.326 11.028 10.866 1.00 96.31 252 MET A O 1
ATOM 1934 N N . VAL A 1 253 ? -14.753 10.456 8.785 1.00 97.25 253 VAL A N 1
ATOM 1935 C CA . VAL A 1 253 ? -14.361 9.081 9.079 1.00 97.25 253 VAL A CA 1
ATOM 1936 C C . VAL A 1 253 ? -12.887 9.080 9.472 1.00 97.25 253 VAL A C 1
ATOM 1938 O O . VAL A 1 253 ? -12.014 9.413 8.673 1.00 97.25 253 VAL A O 1
ATOM 1941 N N . LYS A 1 254 ? -12.598 8.698 10.712 1.00 96.38 254 LYS A N 1
ATOM 1942 C CA . LYS A 1 254 ? -11.239 8.522 11.218 1.00 96.38 254 LYS A CA 1
ATOM 1943 C C . LYS A 1 254 ? -10.886 7.041 11.210 1.00 96.38 254 LYS A C 1
ATOM 1945 O O . LYS A 1 254 ? -11.487 6.249 11.935 1.00 96.38 254 LYS A O 1
ATOM 1950 N N . TRP A 1 255 ? -9.886 6.677 10.416 1.00 96.81 255 TRP A N 1
ATOM 1951 C CA . TRP A 1 255 ? -9.361 5.315 10.347 1.00 96.81 255 TRP A CA 1
ATOM 1952 C C . TRP A 1 255 ? -8.456 5.043 11.553 1.00 96.81 255 TRP A C 1
ATOM 1954 O O . TRP A 1 255 ? -7.479 5.754 11.789 1.00 96.81 255 TRP A O 1
ATOM 1964 N N . LEU A 1 256 ? -8.802 4.033 12.348 1.00 93.94 256 LEU A N 1
ATOM 1965 C CA . LEU A 1 256 ? -8.126 3.700 13.604 1.00 93.94 256 LEU A CA 1
ATOM 1966 C C . LEU A 1 256 ? -7.096 2.575 13.440 1.00 93.94 256 LEU A C 1
ATOM 1968 O O . LEU A 1 256 ? -6.114 2.541 14.190 1.00 93.94 256 LEU A O 1
ATOM 1972 N N . SER A 1 257 ? -7.268 1.715 12.433 1.00 95.62 257 SER A N 1
ATOM 1973 C CA . SER A 1 257 ? -6.330 0.654 12.050 1.00 95.62 257 SER A CA 1
ATOM 1974 C C . SER A 1 257 ? -6.461 0.275 10.569 1.00 95.62 257 SER A C 1
ATOM 1976 O O . SER A 1 257 ? -7.378 0.739 9.880 1.00 95.62 257 SER A O 1
ATOM 1978 N N . GLY A 1 258 ? -5.553 -0.581 10.097 1.00 96.81 258 GLY A N 1
ATOM 1979 C CA . GLY A 1 258 ? -5.601 -1.203 8.777 1.00 96.81 258 GLY A CA 1
ATOM 1980 C C . GLY A 1 258 ? -5.148 -0.294 7.632 1.00 96.81 258 GLY A C 1
ATOM 1981 O O . GLY A 1 258 ? -4.725 0.845 7.864 1.00 96.81 258 GLY A O 1
ATOM 1982 N N . PRO A 1 259 ? -5.309 -0.754 6.377 1.00 94.62 259 PRO A N 1
ATOM 1983 C CA . PRO A 1 259 ? -4.718 -0.099 5.213 1.00 94.62 259 PRO A CA 1
ATOM 1984 C C . PRO A 1 259 ? -5.092 1.376 5.053 1.00 94.62 259 PRO A C 1
ATOM 1986 O O . PRO A 1 259 ? -4.247 2.171 4.644 1.00 94.62 259 PRO A O 1
ATOM 1989 N N . CYS A 1 260 ? -6.322 1.780 5.390 1.00 96.12 260 CYS A N 1
ATOM 1990 C CA . CYS A 1 260 ? -6.731 3.182 5.283 1.00 96.12 260 CYS A CA 1
ATOM 1991 C C . CYS A 1 260 ? -5.942 4.086 6.246 1.00 96.12 260 CYS A C 1
ATOM 1993 O O . CYS A 1 260 ? -5.591 5.209 5.884 1.00 96.12 260 CYS A O 1
ATOM 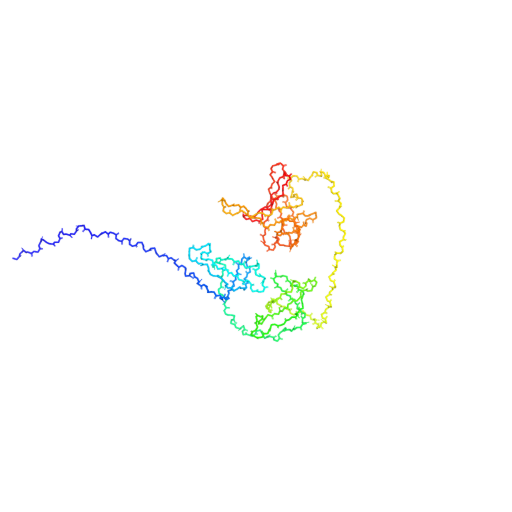1995 N N . LYS A 1 261 ? -5.630 3.602 7.457 1.00 96.31 261 LYS A N 1
ATOM 1996 C CA . LYS A 1 261 ? -4.791 4.335 8.414 1.00 96.31 261 LYS A CA 1
ATOM 1997 C C . LYS A 1 261 ? -3.327 4.312 7.994 1.00 96.31 261 LYS A C 1
ATOM 1999 O O . LYS A 1 261 ? -2.696 5.365 8.000 1.00 96.31 261 LYS A O 1
ATOM 2004 N N . ASP A 1 262 ? -2.813 3.147 7.609 1.00 91.31 262 ASP A N 1
ATOM 2005 C CA . ASP A 1 262 ? -1.396 2.962 7.265 1.00 91.31 262 ASP A CA 1
ATOM 2006 C C . ASP A 1 262 ? -0.998 3.810 6.048 1.00 91.31 262 ASP A C 1
ATOM 2008 O O . ASP A 1 262 ? 0.104 4.343 5.976 1.00 91.31 262 ASP A O 1
ATOM 2012 N N . ASN A 1 263 ? -1.940 4.027 5.124 1.00 90.19 263 ASN A N 1
ATOM 2013 C CA . ASN A 1 263 ? -1.766 4.909 3.971 1.00 90.19 263 ASN A CA 1
ATOM 2014 C C . ASN A 1 263 ? -2.134 6.380 4.250 1.00 90.19 263 ASN A C 1
ATOM 2016 O O . ASN A 1 263 ? -2.230 7.167 3.301 1.00 90.19 263 ASN A O 1
ATOM 2020 N N . ALA A 1 264 ? -2.380 6.754 5.509 1.00 94.19 264 ALA A N 1
ATOM 2021 C CA . ALA A 1 264 ? -2.780 8.097 5.931 1.00 94.19 264 ALA A CA 1
ATOM 2022 C C . ALA A 1 264 ? -3.952 8.672 5.109 1.00 94.19 264 ALA A C 1
ATOM 2024 O O . ALA A 1 264 ? -3.917 9.819 4.655 1.00 94.19 264 ALA A O 1
ATOM 2025 N N . TRP A 1 265 ? -4.983 7.865 4.849 1.00 94.88 265 TRP A N 1
ATOM 2026 C CA . TRP A 1 265 ? -6.169 8.341 4.141 1.00 94.88 265 TRP A CA 1
ATOM 2027 C C . TRP A 1 265 ? -6.997 9.275 5.026 1.00 94.88 265 TRP A C 1
ATOM 2029 O O . TRP A 1 265 ? -7.122 9.087 6.235 1.00 94.88 265 TRP A O 1
ATOM 2039 N N . SER A 1 266 ? -7.578 10.295 4.402 1.00 93.25 266 SER A N 1
ATOM 2040 C CA . SER A 1 266 ? -8.609 11.146 4.994 1.00 93.25 266 SER A CA 1
ATOM 2041 C C . SER A 1 266 ? -9.961 10.423 4.998 1.00 93.25 266 SER A C 1
ATOM 2043 O O . SER A 1 266 ? -10.073 9.271 4.573 1.00 93.25 266 SER A O 1
ATOM 2045 N N . GLY A 1 267 ? -11.008 11.088 5.474 1.00 94.56 267 GLY A N 1
ATOM 2046 C CA . GLY A 1 267 ? -12.350 10.518 5.511 1.00 94.56 267 GLY A CA 1
ATOM 2047 C C . GLY A 1 267 ? -13.470 11.545 5.543 1.00 94.56 267 GLY A C 1
ATOM 2048 O O . GLY A 1 267 ? -14.503 11.284 6.149 1.00 94.56 267 GLY A O 1
ATOM 2049 N N . SER A 1 268 ? -13.289 12.716 4.927 1.00 97.19 268 SER A N 1
ATOM 2050 C CA . SER A 1 268 ? -14.357 13.725 4.869 1.00 97.19 268 SER A CA 1
ATOM 2051 C C . SER A 1 268 ? -15.583 13.162 4.141 1.00 97.19 268 SER A C 1
ATOM 2053 O O . SER A 1 268 ? -15.478 12.717 2.996 1.00 97.19 268 SER A O 1
ATOM 2055 N N . LEU A 1 269 ? -16.727 13.153 4.825 1.00 97.25 269 LEU A N 1
ATOM 2056 C CA . LEU A 1 269 ? -18.001 12.655 4.326 1.00 97.25 269 LEU A CA 1
ATOM 2057 C C . LEU A 1 269 ? -18.798 13.799 3.693 1.00 97.25 269 LEU A C 1
ATOM 2059 O O . LEU A 1 269 ? -19.011 14.845 4.299 1.00 97.25 269 LEU A O 1
ATOM 2063 N N . THR A 1 270 ? -19.292 13.576 2.482 1.00 96.62 270 THR A N 1
ATOM 2064 C CA . THR A 1 270 ? -20.282 14.429 1.819 1.00 96.62 270 THR A CA 1
ATOM 2065 C C . THR A 1 270 ? -21.491 13.583 1.457 1.00 96.62 270 THR A C 1
ATOM 2067 O O . THR A 1 270 ? -21.356 12.484 0.915 1.00 96.62 270 THR A O 1
ATOM 2070 N N . ILE A 1 271 ? -22.677 14.093 1.766 1.00 95.31 271 ILE A N 1
ATOM 2071 C CA . ILE A 1 271 ? -23.945 13.426 1.494 1.00 95.31 271 ILE A CA 1
ATOM 2072 C C . ILE A 1 271 ? -24.703 14.277 0.483 1.00 95.31 271 ILE A C 1
ATOM 2074 O O . ILE A 1 271 ? -24.973 15.452 0.714 1.00 95.31 271 ILE A O 1
ATOM 2078 N N . GLU A 1 272 ? -25.024 13.682 -0.658 1.00 94.56 272 GLU A N 1
ATOM 2079 C CA . GLU A 1 272 ? -25.651 14.360 -1.787 1.00 94.56 272 GLU A CA 1
ATOM 2080 C C . GLU A 1 272 ? -27.018 13.745 -2.099 1.00 94.56 272 GLU A C 1
ATOM 2082 O O . GLU A 1 272 ? -27.359 12.641 -1.656 1.00 94.56 272 GLU A O 1
ATOM 2087 N N . ARG A 1 273 ? -27.806 14.467 -2.905 1.00 92.00 273 ARG A N 1
ATOM 2088 C CA . ARG A 1 273 ? -29.070 13.978 -3.482 1.00 92.00 273 ARG A CA 1
ATOM 2089 C C . ARG A 1 273 ? -30.039 13.462 -2.410 1.00 92.00 273 ARG A C 1
ATOM 2091 O O . ARG A 1 273 ? -30.572 12.363 -2.527 1.00 92.00 273 ARG A O 1
ATOM 2098 N N . ALA A 1 274 ? -30.230 14.257 -1.354 1.00 90.69 274 ALA A N 1
ATOM 2099 C CA . ALA A 1 274 ? -31.106 13.938 -0.223 1.00 90.69 274 ALA A CA 1
ATOM 2100 C C . ALA A 1 274 ? -30.771 12.595 0.458 1.00 90.69 274 ALA A C 1
ATOM 2102 O O . ALA A 1 274 ? -31.658 11.812 0.787 1.00 90.69 274 ALA A O 1
ATOM 2103 N N . GLY A 1 275 ? -29.480 12.304 0.639 1.00 90.62 275 GLY A N 1
ATOM 2104 C CA . GLY A 1 275 ? -29.047 11.086 1.324 1.00 90.62 275 GLY A CA 1
ATOM 2105 C C . GLY A 1 275 ? -28.905 9.869 0.424 1.00 90.62 275 GLY A C 1
ATOM 2106 O O . GLY A 1 275 ? -28.578 8.799 0.924 1.00 90.62 275 GLY A O 1
ATOM 2107 N N . LYS A 1 276 ? -29.128 9.985 -0.892 1.00 92.88 276 LYS A N 1
ATOM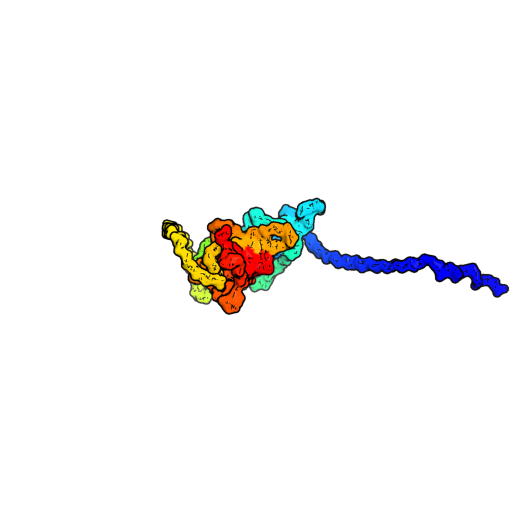 2108 C CA . LYS A 1 276 ? -28.993 8.852 -1.820 1.00 92.88 276 LYS A CA 1
ATOM 2109 C C . LYS A 1 276 ? -27.543 8.486 -2.104 1.00 92.88 276 LYS A C 1
ATOM 2111 O O . LYS A 1 276 ? -27.240 7.296 -2.219 1.00 92.88 276 LYS A O 1
ATOM 2116 N N . THR A 1 277 ? -26.651 9.471 -2.138 1.00 96.06 277 THR A N 1
ATOM 2117 C CA . THR A 1 277 ? -25.234 9.266 -2.445 1.00 96.06 277 THR A CA 1
ATOM 2118 C C . THR A 1 277 ? -24.373 9.725 -1.274 1.00 96.06 277 THR A C 1
ATOM 2120 O O . THR A 1 277 ? -24.420 10.888 -0.884 1.00 96.06 277 THR A O 1
ATOM 2123 N N . HIS A 1 278 ? -23.572 8.814 -0.729 1.00 97.50 278 HIS A N 1
ATOM 2124 C CA . HIS A 1 278 ? -22.564 9.103 0.289 1.00 97.50 278 HIS A CA 1
ATOM 2125 C C . HIS A 1 278 ? -21.185 9.039 -0.368 1.00 97.50 278 HIS A C 1
ATOM 2127 O O . HIS A 1 278 ? -20.852 8.051 -1.028 1.00 97.50 278 HIS A O 1
ATOM 2133 N N . LYS A 1 279 ? -20.375 10.079 -0.181 1.00 97.75 279 LYS A N 1
ATOM 2134 C CA . LYS A 1 279 ? -19.005 10.174 -0.690 1.00 97.75 279 LYS A CA 1
ATOM 2135 C C . LYS A 1 279 ? -18.044 10.364 0.470 1.00 97.75 279 LYS A C 1
ATOM 2137 O O . LYS A 1 279 ? -18.225 11.278 1.264 1.00 97.75 279 LYS A O 1
ATOM 2142 N N . ILE A 1 280 ? -17.014 9.532 0.551 1.00 97.94 280 ILE A N 1
ATOM 2143 C CA . ILE A 1 280 ? -15.927 9.658 1.523 1.00 97.94 280 ILE A CA 1
ATOM 2144 C C . ILE A 1 280 ? -14.665 10.028 0.752 1.00 97.94 280 ILE A C 1
ATOM 2146 O O . ILE A 1 280 ? -14.166 9.245 -0.061 1.00 97.94 280 ILE A O 1
ATOM 2150 N N . ARG A 1 281 ? -14.143 11.229 0.987 1.00 97.88 281 ARG A N 1
ATOM 2151 C CA . ARG A 1 281 ? -12.906 11.695 0.363 1.00 97.88 281 ARG A CA 1
ATOM 2152 C C . ARG A 1 281 ? -11.703 11.127 1.112 1.00 97.88 281 ARG A C 1
ATOM 2154 O O . ARG A 1 281 ? -11.445 11.510 2.251 1.00 97.88 281 ARG A O 1
ATOM 2161 N N . LEU A 1 282 ? -10.967 10.233 0.452 1.00 97.06 282 LEU A N 1
ATOM 2162 C CA . LEU A 1 282 ? -9.805 9.537 1.014 1.00 97.06 282 LEU A CA 1
ATOM 2163 C C . LEU A 1 282 ? -8.505 10.310 0.764 1.00 97.06 282 LEU A C 1
ATOM 2165 O O . LEU A 1 282 ? -7.636 10.368 1.629 1.00 97.06 282 LEU A O 1
ATOM 2169 N N . ARG A 1 283 ? -8.370 10.934 -0.412 1.00 94.94 283 ARG A N 1
ATOM 2170 C CA . ARG A 1 283 ? -7.238 11.799 -0.798 1.00 94.94 283 ARG A CA 1
ATOM 2171 C C . ARG A 1 283 ? -7.730 12.957 -1.672 1.00 94.94 283 ARG A C 1
ATOM 2173 O O . ARG A 1 283 ? -8.928 13.096 -1.916 1.00 94.94 283 ARG A O 1
ATOM 2180 N N . SER A 1 284 ? -6.820 13.805 -2.156 1.00 91.81 284 SER A N 1
ATOM 2181 C CA . SER A 1 284 ? -7.165 14.912 -3.059 1.00 91.81 284 SER A CA 1
ATOM 2182 C C . SER A 1 284 ? -7.933 14.432 -4.296 1.00 91.81 284 SER A C 1
ATOM 2184 O O . SER A 1 284 ? -8.933 15.053 -4.650 1.00 91.81 284 SER A O 1
ATOM 2186 N N . THR A 1 285 ? -7.528 13.306 -4.883 1.00 94.69 285 THR A N 1
ATOM 2187 C CA . THR A 1 285 ? -8.099 12.738 -6.114 1.00 94.69 285 THR A CA 1
ATOM 2188 C C . THR A 1 285 ? -8.896 11.452 -5.899 1.00 94.69 285 THR A C 1
ATOM 2190 O O . THR A 1 285 ? -9.575 11.003 -6.815 1.00 94.69 285 THR A O 1
ATOM 2193 N N . THR A 1 286 ? -8.867 10.851 -4.707 1.00 96.69 286 THR A N 1
ATOM 2194 C CA . THR A 1 286 ? -9.506 9.550 -4.446 1.00 96.69 286 THR A CA 1
ATOM 2195 C C . THR A 1 286 ? -10.756 9.694 -3.586 1.00 96.69 286 THR A C 1
ATOM 2197 O O . THR A 1 286 ? -10.693 10.222 -2.472 1.00 96.69 286 THR A O 1
ATOM 2200 N N . THR A 1 287 ? -11.881 9.179 -4.081 1.00 97.94 287 THR A N 1
ATOM 2201 C CA . THR A 1 287 ? -13.183 9.209 -3.398 1.00 97.94 287 THR A CA 1
ATOM 2202 C C . THR A 1 287 ? -13.808 7.821 -3.379 1.00 97.94 287 THR A C 1
ATOM 2204 O O . THR A 1 287 ? -13.853 7.143 -4.404 1.00 97.94 287 THR A O 1
ATOM 2207 N N . ALA A 1 288 ? -14.331 7.418 -2.225 1.00 97.88 288 ALA A N 1
ATOM 2208 C CA . ALA A 1 288 ? -15.152 6.227 -2.069 1.00 97.88 288 ALA A CA 1
ATOM 2209 C C . ALA A 1 288 ? -16.637 6.627 -2.144 1.00 97.88 288 ALA A C 1
ATOM 2211 O O . ALA A 1 288 ? -17.056 7.523 -1.414 1.0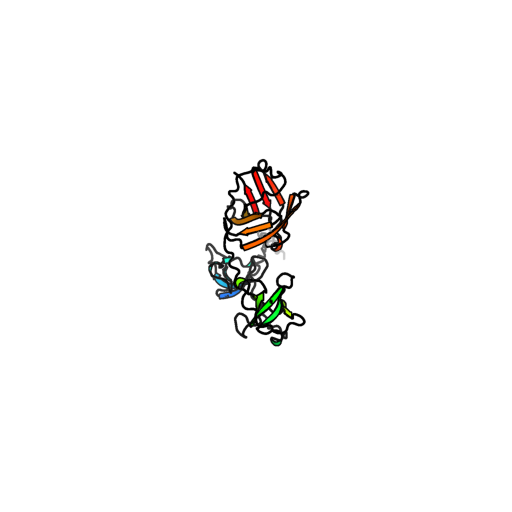0 97.88 288 ALA A O 1
ATOM 2212 N N . THR A 1 289 ? -17.436 6.008 -3.017 1.00 97.88 289 THR A N 1
ATOM 2213 C CA . THR A 1 289 ? -18.846 6.392 -3.245 1.00 97.88 289 THR A CA 1
ATOM 2214 C C . THR A 1 289 ? -19.801 5.223 -3.031 1.00 97.88 289 THR A C 1
ATOM 2216 O O . THR A 1 289 ? -19.628 4.176 -3.648 1.00 97.88 289 THR A O 1
ATOM 2219 N N . ASN A 1 290 ? -20.838 5.420 -2.216 1.00 97.38 290 ASN A N 1
ATOM 2220 C CA . ASN A 1 290 ? -21.957 4.494 -2.030 1.00 97.38 290 ASN A CA 1
ATOM 2221 C C . ASN A 1 290 ? -23.247 5.189 -2.489 1.00 97.38 290 ASN A C 1
ATOM 2223 O O . ASN A 1 290 ? -23.641 6.217 -1.932 1.00 97.38 290 ASN A O 1
ATOM 2227 N N . SER A 1 291 ? -23.880 4.653 -3.532 1.00 95.56 291 SER A N 1
ATOM 2228 C CA . SER A 1 291 ? -25.113 5.179 -4.125 1.00 95.56 291 SER A CA 1
ATOM 2229 C C . SER A 1 291 ? -26.173 4.079 -4.182 1.00 95.56 291 SER A C 1
ATOM 2231 O O . SER A 1 291 ? -25.823 2.914 -4.331 1.00 95.56 291 SER A O 1
ATOM 2233 N N . VAL A 1 292 ? -27.449 4.448 -4.044 1.00 92.06 292 VAL A N 1
ATOM 2234 C CA . VAL A 1 292 ? -28.614 3.530 -4.141 1.00 92.06 292 VAL A CA 1
ATOM 2235 C C . VAL A 1 292 ? -29.475 3.780 -5.381 1.00 92.06 292 VAL A C 1
ATOM 2237 O O . VAL A 1 292 ? -30.591 3.271 -5.460 1.00 92.06 292 VAL A O 1
ATOM 2240 N N . ASP A 1 293 ? -28.979 4.602 -6.301 1.00 83.81 293 ASP A N 1
ATOM 2241 C CA . ASP A 1 293 ? -29.591 4.771 -7.620 1.00 83.81 293 ASP A CA 1
ATOM 2242 C C . ASP A 1 293 ? -29.206 3.622 -8.561 1.00 83.81 293 ASP A C 1
ATOM 2244 O O . ASP A 1 293 ? -28.108 3.046 -8.361 1.00 83.81 293 ASP A O 1
#

Secondary structure (DSSP, 8-state):
----SSS----SS---------------------TT-EEEE-SSSS-EEEEEEEEPPTTSTTTT-EEEEETTS-GGG-EEE-GGGEEE-------TT--GGG--TT-EEEE-SSSS-EEEEEEEEPPTTSTTTT-EEEEETTS-GGG-EEE-GGGEEEPTT-----PPPPPP---------------------TTSPPSEEEEEEE--STTSPPEEEEEEEEETTTEEEEESSSSS-EEEEEEEEEETTTTEEEE-SSHHHHTT---EEEEETTTTEEEEE-SSSEEEEEE--

pLDDT: mean 80.55, std 20.82, range [31.8, 98.38]